Protein AF-A0A2G3AIP6-F1 (afdb_monomer_lite)

Radius of gyration: 29.2 Å; chains: 1; bounding box: 56×59×83 Å

Secondary structure (DSSP, 8-state):
---------HHHHHHTTTTEEEETTS--GGGGGGEEEEETTEEEE-HHHHHHHHHHHHHHHHHHHTTT---EEE--SHHHHHHHHHHHHHTT-EEE-S---TT-S----B-TTS----S--HHHHHHHHHHHTT-S-HHHHHHHHHHHHHHHHHHHHHHHHHHHHHHHHHHHHHHH-GGGHHHHHHHHHHHHHHHHHHHHHHHHHHHHHHHT-TT-

Sequence (216 aa):
MTRRYWNINLEEMMEAGVHFGHGTRKWNPKMAPYISAKRKGIHITNLTRTARFLSEACDLVFDAESRGKQFLIVGTKNKAADSVEWVAIRARCHYVNKKWLGGSATIAVRNPQTIPTGGQNFFEYVLEFIRDELIMNPLISAASVIAAGLAVGLASIGPGVRQGSSAGQAVEGIARQPEAEGKIRGTLLLSLAFMEALTIYGLVVALALLFANPFV

Structure (mmCIF, N/CA/C/O backbone):
data_AF-A0A2G3AIP6-F1
#
_entry.id   AF-A0A2G3AIP6-F1
#
loop_
_atom_site.group_PDB
_atom_site.id
_atom_site.type_symbol
_atom_site.label_atom_id
_atom_site.label_alt_id
_atom_site.label_comp_id
_atom_site.label_asym_id
_atom_site.label_entity_id
_atom_site.label_seq_id
_atom_site.pdbx_PDB_ins_code
_atom_site.Cartn_x
_atom_site.Cartn_y
_atom_site.Cartn_z
_atom_site.occupancy
_atom_site.B_iso_or_equiv
_atom_site.auth_seq_id
_atom_site.auth_comp_id
_atom_site.auth_asym_id
_atom_site.auth_atom_id
_atom_site.pdbx_PDB_model_num
ATOM 1 N N . MET A 1 1 ? 1.302 0.495 -33.674 1.00 51.44 1 MET A N 1
ATOM 2 C CA . MET A 1 1 ? 1.962 0.586 -32.354 1.00 51.44 1 MET A CA 1
ATOM 3 C C . MET A 1 1 ? 3.251 1.359 -32.529 1.00 51.44 1 MET A C 1
ATOM 5 O O . MET A 1 1 ? 4.135 0.895 -33.237 1.00 51.44 1 MET A O 1
ATOM 9 N N . THR A 1 2 ? 3.329 2.560 -31.971 1.00 60.38 2 THR A N 1
ATOM 10 C CA . THR A 1 2 ? 4.550 3.371 -31.968 1.00 60.38 2 THR A CA 1
ATOM 11 C C . THR A 1 2 ? 5.572 2.683 -31.064 1.00 60.38 2 THR A C 1
ATOM 13 O O . THR A 1 2 ? 5.251 2.375 -29.919 1.00 60.38 2 THR A O 1
ATOM 16 N N . ARG A 1 3 ? 6.776 2.389 -31.567 1.00 64.94 3 ARG A N 1
ATOM 17 C CA . ARG A 1 3 ? 7.834 1.769 -30.757 1.00 64.94 3 ARG A CA 1
ATOM 18 C C . ARG A 1 3 ? 8.351 2.813 -29.767 1.00 64.94 3 ARG A C 1
ATOM 20 O O . ARG A 1 3 ? 8.987 3.779 -30.181 1.00 64.94 3 ARG A O 1
ATOM 27 N N . ARG A 1 4 ? 8.022 2.647 -28.487 1.00 79.81 4 ARG A N 1
ATOM 28 C CA . ARG A 1 4 ? 8.505 3.504 -27.399 1.00 79.81 4 ARG A CA 1
ATOM 29 C C . ARG A 1 4 ? 9.822 2.943 -26.871 1.00 79.81 4 ARG A C 1
ATOM 31 O O . ARG A 1 4 ? 10.036 1.732 -26.893 1.00 79.81 4 ARG A O 1
ATOM 38 N N . TYR A 1 5 ? 10.711 3.832 -26.449 1.00 85.69 5 TYR A N 1
ATOM 39 C CA . TYR A 1 5 ? 12.005 3.468 -25.885 1.00 85.69 5 TYR A CA 1
ATOM 40 C C . TYR A 1 5 ? 12.061 3.933 -24.435 1.00 85.69 5 TYR A C 1
ATOM 42 O O . TYR A 1 5 ? 11.793 5.096 -24.141 1.00 85.69 5 TYR A O 1
ATOM 50 N N . TRP A 1 6 ? 12.415 3.009 -23.547 1.00 90.44 6 TRP A N 1
ATOM 51 C CA . TRP A 1 6 ? 12.599 3.254 -22.122 1.00 90.44 6 TRP A CA 1
ATOM 52 C C . TRP A 1 6 ? 14.089 3.209 -21.795 1.00 90.44 6 TRP A C 1
ATOM 54 O O . TRP A 1 6 ? 14.814 2.376 -22.342 1.00 90.44 6 TRP A O 1
ATOM 64 N N . ASN A 1 7 ? 14.551 4.091 -20.907 1.00 91.06 7 ASN A N 1
ATOM 65 C CA . ASN A 1 7 ? 15.944 4.094 -20.469 1.00 91.06 7 ASN A CA 1
ATOM 66 C C . ASN A 1 7 ? 16.188 2.936 -19.485 1.00 91.06 7 ASN A C 1
ATOM 68 O O . ASN A 1 7 ? 15.942 3.076 -18.289 1.00 91.06 7 ASN A O 1
ATOM 72 N N . ILE A 1 8 ? 16.589 1.774 -20.006 1.00 91.25 8 ILE A N 1
ATOM 73 C CA . ILE A 1 8 ? 16.880 0.562 -19.230 1.00 91.25 8 ILE A CA 1
ATOM 74 C C . ILE A 1 8 ? 18.235 0.021 -19.695 1.00 91.25 8 ILE A C 1
ATOM 76 O O . ILE A 1 8 ? 18.325 -0.593 -20.760 1.00 91.25 8 ILE A O 1
ATOM 80 N N . ASN A 1 9 ? 19.281 0.225 -18.893 1.00 93.88 9 ASN A N 1
ATOM 81 C CA . ASN A 1 9 ? 20.615 -0.315 -19.151 1.00 93.88 9 ASN A CA 1
ATOM 82 C C . ASN A 1 9 ? 20.908 -1.523 -18.241 1.00 93.88 9 ASN A C 1
ATOM 84 O O . ASN A 1 9 ? 20.648 -1.493 -17.038 1.00 93.88 9 ASN A O 1
ATOM 88 N N . LEU A 1 10 ? 21.472 -2.599 -18.802 1.00 92.62 10 LEU A N 1
ATOM 89 C CA . LEU A 1 10 ? 21.855 -3.786 -18.026 1.00 92.62 10 LEU A CA 1
ATOM 90 C C . LEU A 1 10 ? 22.972 -3.480 -17.021 1.00 92.62 10 LEU A C 1
ATOM 92 O O . LEU A 1 10 ? 22.995 -4.089 -15.952 1.00 92.62 10 LEU A O 1
ATOM 96 N N . GLU A 1 11 ? 23.872 -2.559 -17.361 1.00 93.69 11 GLU A N 1
ATOM 97 C CA . GLU A 1 11 ? 24.966 -2.127 -16.488 1.00 93.69 11 GLU A CA 1
ATOM 98 C C . GLU A 1 11 ? 24.422 -1.444 -15.229 1.00 93.69 11 GLU A C 1
ATOM 100 O O . GLU A 1 11 ? 24.690 -1.912 -14.125 1.00 93.69 11 GLU A O 1
ATOM 105 N N . GLU A 1 12 ? 23.523 -0.467 -15.384 1.00 94.50 12 GLU A N 1
ATOM 106 C CA . GLU A 1 12 ? 22.851 0.203 -14.261 1.00 94.50 12 GLU A CA 1
ATOM 107 C C . GLU A 1 12 ? 22.080 -0.791 -13.376 1.00 94.50 12 GLU A C 1
ATOM 109 O O . GLU A 1 12 ? 22.124 -0.717 -12.149 1.00 94.50 12 GLU A O 1
ATOM 114 N N . MET A 1 13 ? 21.395 -1.777 -13.970 1.00 94.44 13 MET A N 1
ATOM 115 C CA . MET A 1 13 ? 20.690 -2.817 -13.206 1.00 94.44 13 MET A CA 1
ATOM 116 C C . MET A 1 13 ? 21.648 -3.726 -12.423 1.00 94.44 13 MET A C 1
ATOM 118 O O . MET A 1 13 ? 21.295 -4.251 -11.358 1.00 94.44 13 MET A O 1
ATOM 122 N N . MET A 1 14 ? 22.845 -3.957 -12.962 1.00 93.56 14 MET A N 1
ATOM 123 C CA . MET A 1 14 ? 23.884 -4.735 -12.304 1.00 93.56 14 MET A CA 1
ATOM 124 C C . MET A 1 14 ? 24.486 -3.952 -11.134 1.00 93.56 14 MET A C 1
ATOM 126 O O . MET A 1 14 ? 24.562 -4.509 -10.037 1.00 93.56 14 MET A O 1
ATOM 130 N N . GLU A 1 15 ? 24.818 -2.676 -11.340 1.00 94.56 15 GLU A N 1
ATOM 131 C CA . GLU A 1 15 ? 25.328 -1.753 -10.316 1.00 94.56 15 GLU A CA 1
ATOM 132 C C . GLU A 1 15 ? 24.322 -1.529 -9.183 1.00 94.56 15 GLU A C 1
ATOM 134 O O . GLU A 1 15 ? 24.674 -1.616 -8.007 1.00 94.56 15 GLU A O 1
ATOM 139 N N . ALA A 1 16 ? 23.039 -1.357 -9.518 1.00 93.31 16 ALA A N 1
ATOM 140 C CA . ALA A 1 16 ? 21.948 -1.246 -8.550 1.00 93.31 16 ALA A CA 1
ATOM 141 C C . ALA A 1 16 ? 21.654 -2.564 -7.803 1.00 93.31 16 ALA A C 1
ATOM 143 O O . ALA A 1 16 ? 20.825 -2.595 -6.890 1.00 93.31 16 ALA A O 1
ATOM 144 N N . GLY A 1 17 ? 22.298 -3.676 -8.181 1.00 93.88 17 GLY A N 1
ATOM 145 C CA . GLY A 1 17 ? 22.171 -4.958 -7.489 1.00 93.88 17 GLY A CA 1
ATOM 146 C C . GLY A 1 17 ? 20.834 -5.675 -7.707 1.00 93.88 17 GLY A C 1
ATOM 147 O O . GLY A 1 17 ? 20.463 -6.533 -6.906 1.00 93.88 17 GLY A O 1
ATOM 148 N N . VAL A 1 18 ? 20.111 -5.387 -8.798 1.00 94.06 18 VAL A N 1
ATOM 149 C CA . VAL A 1 18 ? 18.779 -5.968 -9.097 1.00 94.06 18 VAL A CA 1
ATOM 150 C C . VAL A 1 18 ? 18.830 -7.495 -9.268 1.00 94.06 18 VAL A C 1
ATOM 152 O O . VAL A 1 18 ? 17.839 -8.201 -9.072 1.00 94.06 18 VAL A O 1
ATOM 155 N N . HIS A 1 19 ? 20.003 -8.021 -9.620 1.00 94.69 19 HIS A N 1
ATOM 156 C CA . HIS A 1 19 ? 20.230 -9.441 -9.867 1.00 94.69 19 HIS A CA 1
ATOM 157 C C . HIS A 1 19 ? 20.278 -10.298 -8.590 1.00 94.69 19 HIS A C 1
ATOM 159 O O . HIS A 1 19 ? 20.217 -11.528 -8.679 1.00 94.69 19 HIS A O 1
ATOM 165 N N . PHE A 1 20 ? 20.394 -9.690 -7.403 1.00 94.81 20 PHE A N 1
ATOM 166 C CA . PHE A 1 20 ? 20.466 -10.425 -6.142 1.00 94.81 20 PHE A CA 1
ATOM 167 C C . PHE A 1 20 ? 19.078 -10.872 -5.669 1.00 94.81 20 PHE A C 1
ATOM 169 O O . PHE A 1 20 ? 18.224 -10.071 -5.294 1.00 94.81 20 PHE A O 1
ATOM 176 N N . GLY A 1 21 ? 18.857 -12.187 -5.661 1.00 92.94 21 GLY A N 1
ATOM 177 C CA . GLY A 1 21 ? 17.653 -12.816 -5.132 1.00 92.94 21 GLY A CA 1
ATOM 178 C C . GLY A 1 21 ? 17.771 -13.224 -3.661 1.00 92.94 21 GLY A C 1
ATOM 179 O O . GLY A 1 21 ? 18.649 -12.797 -2.916 1.00 92.94 21 GLY A O 1
ATOM 180 N N . HIS A 1 22 ? 16.864 -14.101 -3.233 1.00 94.12 22 HIS A N 1
ATOM 181 C CA . HIS A 1 22 ? 16.874 -14.665 -1.883 1.00 94.12 22 HIS A CA 1
ATOM 182 C C . HIS A 1 22 ? 17.793 -15.894 -1.782 1.00 94.12 22 HIS A C 1
ATOM 184 O O . HIS A 1 22 ? 18.235 -16.465 -2.785 1.00 94.12 22 HIS A O 1
ATOM 190 N N . GLY A 1 23 ? 18.059 -16.327 -0.547 1.00 94.25 23 GLY A N 1
ATOM 191 C CA . GLY A 1 23 ? 18.776 -17.570 -0.280 1.00 94.25 23 GLY A CA 1
ATOM 192 C C . GLY A 1 23 ? 18.050 -18.796 -0.844 1.00 94.25 23 GLY A C 1
ATOM 193 O O . GLY A 1 23 ? 16.822 -18.862 -0.861 1.00 94.25 23 GLY A O 1
ATOM 194 N N . THR A 1 24 ? 18.818 -19.802 -1.252 1.00 91.50 24 THR A N 1
ATOM 195 C CA . THR A 1 24 ? 18.340 -21.036 -1.911 1.00 91.50 24 THR A CA 1
ATOM 196 C C . THR A 1 24 ? 17.331 -21.864 -1.117 1.00 91.50 24 THR A C 1
ATOM 198 O O . THR A 1 24 ? 16.615 -22.672 -1.697 1.00 91.50 24 THR A O 1
ATOM 201 N N . ARG A 1 25 ? 17.233 -21.654 0.200 1.00 92.75 25 ARG A N 1
ATOM 202 C CA . ARG A 1 25 ? 16.232 -22.302 1.063 1.00 92.75 25 ARG A CA 1
ATOM 203 C C . ARG A 1 25 ? 14.882 -21.575 1.085 1.00 92.75 25 ARG A C 1
ATOM 205 O O . ARG A 1 25 ? 13.878 -22.185 1.423 1.00 92.75 25 ARG A O 1
ATOM 212 N N . LYS A 1 26 ? 14.842 -20.284 0.732 1.00 92.12 26 LYS A N 1
ATOM 213 C CA . LYS A 1 26 ? 13.649 -19.422 0.785 1.00 92.12 26 LYS A CA 1
ATOM 214 C C . LYS A 1 26 ? 13.296 -18.937 -0.623 1.00 92.12 26 LYS A C 1
ATOM 216 O O . LYS A 1 26 ? 13.400 -17.750 -0.927 1.00 92.12 26 LYS A O 1
ATOM 221 N N . TRP A 1 27 ? 12.906 -19.872 -1.488 1.00 93.56 27 TRP A N 1
ATOM 222 C CA . TRP A 1 27 ? 12.527 -19.595 -2.875 1.00 93.56 27 TRP A CA 1
ATOM 223 C C . TRP A 1 27 ? 11.250 -20.343 -3.269 1.00 93.56 27 TRP A C 1
ATOM 225 O O . TRP A 1 27 ? 10.879 -21.335 -2.647 1.00 93.56 27 TRP A O 1
ATOM 235 N N . ASN A 1 28 ? 10.576 -19.856 -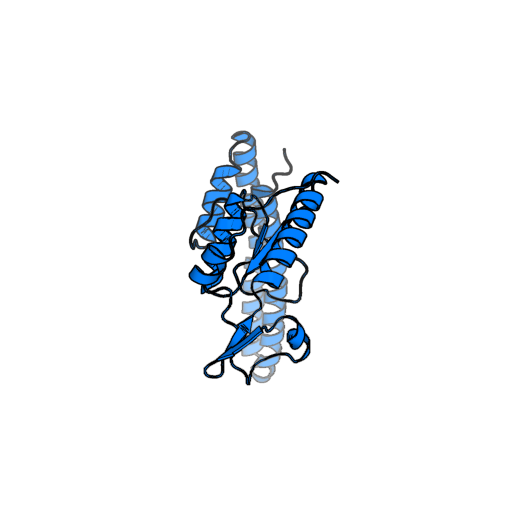4.310 1.00 93.88 28 ASN A N 1
ATOM 236 C CA . ASN A 1 28 ? 9.404 -20.503 -4.892 1.00 93.88 28 ASN A CA 1
ATOM 237 C C . ASN A 1 28 ? 9.818 -21.230 -6.188 1.00 93.88 28 ASN A C 1
ATOM 239 O O . ASN A 1 28 ? 10.306 -20.549 -7.095 1.00 93.88 28 ASN A O 1
ATOM 243 N N . PRO A 1 29 ? 9.586 -22.552 -6.329 1.00 94.12 29 PRO A N 1
ATOM 244 C CA . PRO A 1 29 ? 9.928 -23.314 -7.534 1.00 94.12 29 PRO A CA 1
ATOM 245 C C . PRO A 1 29 ? 9.380 -22.732 -8.842 1.00 94.12 29 PRO A C 1
ATOM 247 O O . PRO A 1 29 ? 10.037 -22.820 -9.877 1.00 94.12 29 PRO A O 1
ATOM 250 N N . LYS A 1 30 ? 8.223 -22.055 -8.801 1.00 95.69 30 LYS A N 1
ATOM 251 C CA . LYS A 1 30 ? 7.632 -21.384 -9.974 1.00 95.69 30 LYS A CA 1
ATOM 252 C C . LYS A 1 30 ? 8.506 -20.258 -10.537 1.00 95.69 30 LYS A C 1
ATOM 254 O O . LYS A 1 30 ? 8.332 -19.872 -11.687 1.00 95.69 30 LYS A O 1
ATOM 259 N N . MET A 1 31 ? 9.461 -19.747 -9.756 1.00 94.44 31 MET A N 1
ATOM 260 C CA . MET A 1 31 ? 10.402 -18.716 -10.197 1.00 94.44 31 MET A CA 1
ATOM 261 C C . MET A 1 31 ? 11.608 -19.272 -10.964 1.00 94.44 31 MET A C 1
ATOM 263 O O . MET A 1 31 ? 12.418 -18.484 -11.450 1.00 94.44 31 MET A O 1
ATOM 267 N N . ALA A 1 32 ? 11.737 -20.599 -11.108 1.00 92.62 32 ALA A N 1
ATOM 268 C CA . ALA A 1 32 ? 12.852 -21.235 -11.814 1.00 92.62 32 ALA A CA 1
ATOM 269 C C . ALA A 1 32 ? 13.140 -20.642 -13.211 1.00 92.62 32 ALA A C 1
ATOM 271 O O . ALA A 1 32 ? 14.310 -20.384 -13.484 1.00 92.62 32 ALA A O 1
ATOM 272 N N . PRO A 1 33 ? 12.139 -20.318 -14.062 1.00 93.75 33 PRO A N 1
ATOM 273 C CA . PRO A 1 33 ? 12.394 -19.741 -15.388 1.00 93.75 33 PRO A CA 1
ATOM 274 C C . PRO A 1 33 ? 13.026 -18.338 -15.375 1.00 93.75 33 PRO A C 1
ATOM 276 O O . PRO A 1 33 ? 13.502 -17.873 -16.409 1.00 93.75 33 PRO A O 1
ATOM 279 N N . TYR A 1 34 ? 13.002 -17.636 -14.238 1.00 94.31 34 TYR A N 1
ATOM 280 C CA . TYR A 1 34 ? 13.529 -16.273 -14.088 1.00 94.31 34 TYR A CA 1
ATOM 281 C C . TYR A 1 34 ? 14.882 -16.233 -13.361 1.00 94.31 34 TYR A C 1
ATOM 283 O O . TYR A 1 34 ? 15.477 -15.165 -13.217 1.00 94.31 34 TYR A O 1
ATOM 291 N N . ILE A 1 35 ? 15.377 -17.384 -12.900 1.00 94.44 35 ILE A N 1
ATOM 292 C CA . ILE A 1 35 ? 16.648 -17.523 -12.185 1.00 94.44 35 ILE A CA 1
ATOM 293 C C . ILE A 1 35 ? 17.720 -17.951 -13.190 1.00 94.44 35 ILE A C 1
ATOM 295 O O . ILE A 1 35 ? 17.555 -18.949 -13.884 1.00 94.44 35 ILE A O 1
ATOM 299 N N . SER A 1 36 ? 18.821 -17.204 -13.270 1.00 94.06 36 SER A N 1
ATOM 300 C CA . SER A 1 36 ? 19.941 -17.497 -14.173 1.00 94.06 36 SER A CA 1
ATOM 301 C C . SER A 1 36 ? 20.962 -18.442 -13.543 1.00 94.06 36 SER A C 1
ATOM 303 O O . SER A 1 36 ? 21.433 -19.371 -14.191 1.00 94.06 36 SER A O 1
ATOM 305 N N . ALA A 1 37 ? 21.310 -18.215 -12.277 1.00 93.81 37 ALA A N 1
ATOM 306 C CA . ALA A 1 37 ? 22.360 -18.958 -11.594 1.00 93.81 37 ALA A CA 1
ATOM 307 C C . ALA A 1 37 ? 22.132 -19.016 -10.079 1.00 93.81 37 ALA A C 1
ATOM 309 O O . ALA A 1 37 ? 21.266 -18.344 -9.517 1.00 93.81 37 ALA A O 1
ATOM 310 N N . LYS A 1 38 ? 22.945 -19.826 -9.400 1.00 93.81 38 LYS A N 1
ATOM 311 C CA . LYS A 1 38 ? 23.051 -19.860 -7.939 1.00 93.81 38 LYS A CA 1
ATOM 312 C C . LYS A 1 38 ? 24.520 -19.678 -7.578 1.00 93.81 38 LYS A C 1
ATOM 314 O O . LYS A 1 38 ? 25.359 -20.420 -8.080 1.00 93.81 38 LYS A O 1
ATOM 319 N N . ARG A 1 39 ? 24.848 -18.707 -6.725 1.00 93.00 39 ARG A N 1
ATOM 320 C CA . ARG A 1 39 ? 26.222 -18.481 -6.241 1.00 93.00 39 ARG A CA 1
ATOM 321 C C . ARG A 1 39 ? 26.203 -18.237 -4.741 1.00 93.00 39 ARG A C 1
ATOM 323 O O . ARG A 1 39 ? 25.361 -17.490 -4.256 1.00 93.00 39 ARG A O 1
ATOM 330 N N . LYS A 1 40 ? 27.114 -18.886 -4.006 1.00 92.31 40 LYS A N 1
ATOM 331 C CA . LYS A 1 40 ? 27.253 -18.749 -2.540 1.00 92.31 40 LYS A CA 1
ATOM 332 C C . LYS A 1 40 ? 25.917 -18.886 -1.780 1.00 92.31 40 LYS A C 1
ATOM 334 O O . LYS A 1 40 ? 25.645 -18.156 -0.837 1.00 92.31 40 LYS A O 1
ATOM 339 N N . GLY A 1 41 ? 25.051 -19.799 -2.228 1.00 92.44 41 GLY A N 1
ATOM 340 C CA . GLY A 1 41 ? 23.750 -20.046 -1.600 1.00 92.44 41 GLY A CA 1
ATOM 341 C C . GLY A 1 41 ? 22.655 -19.007 -1.888 1.00 92.44 41 GLY A C 1
ATOM 342 O O . GLY A 1 41 ? 21.572 -19.147 -1.319 1.00 92.44 41 GLY A O 1
ATOM 343 N N . ILE A 1 42 ? 22.883 -18.033 -2.778 1.00 94.81 42 ILE A N 1
ATOM 344 C CA . ILE A 1 42 ? 21.918 -17.006 -3.209 1.00 94.81 42 ILE A CA 1
ATOM 345 C C . ILE A 1 42 ? 21.510 -17.250 -4.670 1.00 94.81 42 ILE A C 1
ATOM 347 O O . ILE A 1 42 ? 22.340 -17.615 -5.508 1.00 94.81 42 ILE A O 1
ATOM 351 N N . HIS A 1 43 ? 20.226 -17.064 -4.980 1.00 95.38 43 HIS A N 1
ATOM 352 C CA . HIS A 1 43 ? 19.728 -17.088 -6.355 1.00 95.38 43 HIS A CA 1
ATOM 353 C C . HIS A 1 43 ? 20.049 -15.786 -7.090 1.00 95.38 43 HIS A C 1
ATOM 355 O O . HIS A 1 43 ? 19.819 -14.707 -6.555 1.00 95.38 43 HIS A O 1
ATOM 361 N N . ILE A 1 44 ? 20.517 -15.897 -8.331 1.00 95.75 44 ILE A N 1
ATOM 362 C CA . ILE A 1 44 ? 20.743 -14.766 -9.232 1.00 95.75 44 ILE A CA 1
ATOM 363 C C . ILE A 1 44 ? 19.596 -14.721 -10.241 1.00 95.75 44 ILE A C 1
ATOM 365 O O . ILE A 1 44 ? 19.300 -15.730 -10.887 1.00 95.75 44 ILE A O 1
ATOM 369 N N . THR A 1 45 ? 18.927 -13.577 -10.358 1.00 95.75 45 THR A N 1
ATOM 370 C CA . THR A 1 45 ? 17.843 -13.364 -11.327 1.00 95.75 45 THR A CA 1
ATOM 371 C C . THR A 1 45 ? 18.400 -13.006 -12.708 1.00 95.75 45 THR A C 1
ATOM 373 O O . THR A 1 45 ? 19.489 -12.449 -12.851 1.00 95.75 45 THR A O 1
ATOM 376 N N . ASN A 1 46 ? 17.673 -13.377 -13.762 1.00 95.44 46 ASN A N 1
ATOM 377 C CA . ASN A 1 46 ? 18.071 -13.099 -15.139 1.00 95.44 46 ASN A CA 1
ATOM 378 C C . ASN A 1 46 ? 17.749 -11.640 -15.513 1.00 95.44 46 ASN A C 1
ATOM 380 O O . ASN A 1 46 ? 16.596 -11.321 -15.801 1.00 95.44 46 ASN A O 1
ATOM 384 N N . LEU A 1 47 ? 18.772 -10.777 -15.548 1.00 94.69 47 LEU A N 1
ATOM 385 C CA . LEU A 1 47 ? 18.619 -9.351 -15.866 1.00 94.69 47 LEU A CA 1
ATOM 386 C C . LEU A 1 47 ? 18.067 -9.093 -17.271 1.00 94.69 47 LEU A C 1
ATOM 388 O O . LEU A 1 47 ? 17.250 -8.194 -17.430 1.00 94.69 47 LEU A O 1
ATOM 392 N N . THR A 1 48 ? 18.433 -9.895 -18.273 1.00 93.94 48 THR A N 1
ATOM 393 C CA . THR A 1 48 ? 17.905 -9.751 -19.639 1.00 93.94 48 THR A CA 1
ATOM 394 C C . THR A 1 48 ? 16.390 -9.950 -19.671 1.00 93.94 48 THR A C 1
ATOM 396 O O . THR A 1 48 ? 15.670 -9.182 -20.306 1.00 93.94 48 THR A O 1
ATOM 399 N N . ARG A 1 49 ? 15.883 -10.956 -18.942 1.00 94.12 49 ARG A N 1
ATOM 400 C CA . ARG A 1 49 ? 14.434 -11.158 -18.787 1.00 94.12 49 ARG A CA 1
ATOM 401 C C . ARG A 1 49 ? 13.796 -10.019 -17.998 1.00 94.12 49 ARG A C 1
ATOM 403 O O . ARG A 1 49 ? 12.748 -9.534 -18.411 1.00 94.12 49 ARG A O 1
ATOM 410 N N . THR A 1 50 ? 14.421 -9.574 -16.908 1.00 94.94 50 THR A N 1
ATOM 411 C CA . THR A 1 50 ? 13.921 -8.446 -16.108 1.00 94.94 50 THR A CA 1
ATOM 412 C C . THR A 1 50 ? 13.793 -7.174 -16.945 1.00 94.94 50 THR A C 1
ATOM 414 O O . THR A 1 50 ? 12.749 -6.537 -16.890 1.00 94.94 50 THR A O 1
ATOM 417 N N . ALA A 1 51 ? 14.798 -6.834 -17.757 1.00 94.00 51 ALA A N 1
ATOM 418 C CA . ALA A 1 51 ? 14.782 -5.652 -18.620 1.00 94.00 51 ALA A CA 1
ATOM 419 C C . ALA A 1 51 ? 13.633 -5.701 -19.639 1.00 94.00 51 ALA A C 1
ATOM 421 O O . ALA A 1 51 ? 12.919 -4.717 -19.822 1.00 94.00 51 ALA A O 1
ATOM 422 N N . ARG A 1 52 ? 13.396 -6.873 -20.247 1.00 93.12 52 ARG A N 1
ATOM 423 C CA . ARG A 1 52 ? 12.270 -7.072 -21.165 1.00 93.12 52 ARG A CA 1
ATOM 424 C C . ARG A 1 52 ? 10.920 -6.868 -20.470 1.00 93.12 52 ARG A C 1
ATOM 426 O O . ARG A 1 52 ? 10.103 -6.098 -20.961 1.00 93.12 52 ARG A O 1
ATOM 433 N N . PHE A 1 53 ? 10.691 -7.529 -19.333 1.00 94.94 53 PHE A N 1
ATOM 434 C CA . PHE A 1 53 ? 9.425 -7.391 -18.604 1.00 94.94 53 PHE A CA 1
ATOM 435 C C . PHE A 1 53 ? 9.217 -5.985 -18.049 1.00 94.94 53 PHE A C 1
ATOM 437 O O . PHE A 1 53 ? 8.086 -5.514 -18.004 1.00 94.94 53 PHE A O 1
ATOM 444 N N . LEU A 1 54 ? 10.294 -5.306 -17.652 1.00 94.56 54 LEU A N 1
ATOM 445 C CA . LEU A 1 54 ? 10.231 -3.918 -17.218 1.00 94.56 54 LEU A CA 1
ATOM 446 C C . LEU A 1 54 ? 9.779 -3.002 -18.365 1.00 94.56 54 LEU A C 1
ATOM 448 O O . LEU A 1 54 ? 8.881 -2.196 -18.159 1.00 94.56 54 LEU A O 1
ATOM 452 N N . SER A 1 55 ? 10.320 -3.180 -19.575 1.00 93.75 55 SER A N 1
ATOM 453 C CA . SER A 1 55 ? 9.873 -2.438 -20.764 1.00 93.75 55 SER A CA 1
ATOM 454 C C . SER A 1 55 ? 8.394 -2.689 -21.070 1.00 93.75 55 SER A C 1
ATOM 456 O O . SER A 1 55 ? 7.645 -1.738 -21.269 1.00 93.75 55 SER A O 1
ATOM 458 N N . GLU A 1 56 ? 7.959 -3.955 -21.063 1.00 93.19 56 GLU A N 1
ATOM 459 C CA . GLU A 1 56 ? 6.554 -4.314 -21.310 1.00 93.19 56 GLU A CA 1
ATOM 460 C C . GLU A 1 56 ? 5.627 -3.705 -20.237 1.00 93.19 56 GLU A C 1
ATOM 462 O O . GLU A 1 56 ? 4.547 -3.202 -20.546 1.00 93.19 56 GLU A O 1
ATOM 467 N N . ALA A 1 57 ? 6.059 -3.687 -18.972 1.00 94.31 57 ALA A N 1
ATOM 468 C CA . ALA A 1 57 ? 5.317 -3.053 -17.887 1.00 94.31 57 ALA A CA 1
ATOM 469 C C . ALA A 1 57 ? 5.224 -1.528 -18.057 1.00 94.31 57 ALA A C 1
ATOM 471 O O . ALA A 1 57 ? 4.151 -0.964 -17.845 1.00 94.31 57 ALA A O 1
ATOM 472 N N . CYS A 1 58 ? 6.308 -0.860 -18.467 1.00 93.44 58 CYS A N 1
ATOM 473 C CA . CYS A 1 58 ? 6.298 0.575 -18.751 1.00 93.44 58 CYS A CA 1
ATOM 474 C C . CYS A 1 58 ? 5.341 0.923 -19.900 1.00 93.44 58 CYS A C 1
ATOM 476 O O . CYS A 1 58 ? 4.591 1.893 -19.785 1.00 93.44 58 CYS A O 1
ATOM 478 N N . ASP A 1 59 ? 5.294 0.106 -20.956 1.00 93.38 59 ASP A N 1
ATOM 479 C CA . ASP A 1 59 ? 4.341 0.287 -22.057 1.00 93.38 59 ASP A CA 1
ATOM 480 C C . ASP A 1 59 ? 2.886 0.207 -21.573 1.00 93.38 59 ASP A C 1
ATOM 482 O O . ASP A 1 59 ? 2.074 1.071 -21.911 1.00 93.38 59 ASP A O 1
ATOM 486 N N . LEU A 1 60 ? 2.563 -0.778 -20.726 1.00 93.25 60 LEU A N 1
ATOM 487 C CA . LEU A 1 60 ? 1.224 -0.938 -20.151 1.00 93.25 60 LEU A CA 1
ATOM 488 C C . LEU A 1 60 ? 0.835 0.211 -19.217 1.00 93.25 60 LEU A C 1
ATOM 490 O O . LEU A 1 60 ? -0.309 0.666 -19.250 1.00 93.25 60 LEU A O 1
ATOM 494 N N . VAL A 1 61 ? 1.766 0.670 -18.378 1.00 92.69 61 VAL A N 1
ATOM 495 C CA . VAL A 1 61 ? 1.542 1.808 -17.474 1.00 92.69 61 VAL A CA 1
ATOM 496 C C . VAL A 1 61 ? 1.285 3.073 -18.283 1.00 92.69 61 VAL A C 1
ATOM 498 O O . VAL A 1 61 ? 0.317 3.775 -18.009 1.00 92.69 61 VAL A O 1
ATOM 501 N N . PHE A 1 62 ? 2.080 3.327 -19.322 1.00 91.44 62 PHE A N 1
ATOM 502 C CA . PHE A 1 62 ? 1.881 4.477 -20.197 1.00 91.44 62 PHE A CA 1
ATOM 503 C C . PHE A 1 62 ? 0.532 4.416 -20.926 1.00 91.44 62 PHE A C 1
ATOM 505 O O . PHE A 1 62 ? -0.207 5.397 -20.966 1.00 91.44 62 PHE A O 1
ATOM 512 N N . ASP A 1 63 ? 0.159 3.253 -21.464 1.00 92.06 63 ASP A N 1
ATOM 513 C CA . ASP A 1 63 ? -1.139 3.088 -22.123 1.00 92.06 63 ASP A CA 1
ATOM 514 C C . ASP A 1 63 ? -2.313 3.241 -21.144 1.00 92.06 63 ASP A C 1
ATOM 516 O O . ASP A 1 63 ? -3.363 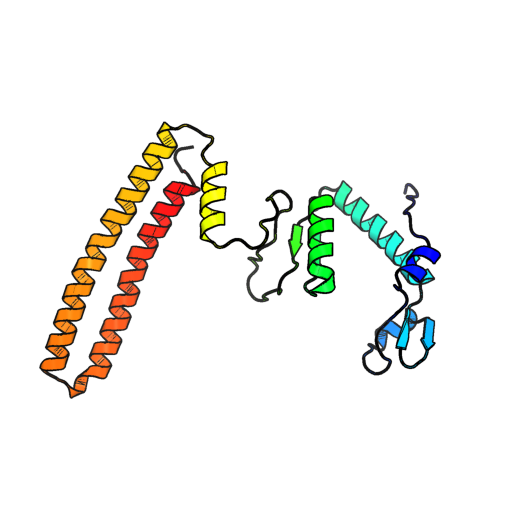3.764 -21.517 1.00 92.06 63 ASP A O 1
ATOM 520 N N . ALA A 1 64 ? -2.164 2.810 -19.891 1.00 91.00 64 ALA A N 1
ATOM 521 C CA . ALA A 1 64 ? -3.175 3.009 -18.858 1.00 91.00 64 ALA A CA 1
ATOM 522 C C . ALA A 1 64 ? -3.302 4.486 -18.444 1.00 91.00 64 ALA A C 1
ATOM 524 O O . ALA A 1 64 ? -4.425 4.970 -18.291 1.00 91.00 64 ALA A O 1
ATOM 525 N N . GLU A 1 65 ? -2.180 5.193 -18.318 1.00 89.88 65 GLU A N 1
ATOM 526 C CA . GLU A 1 65 ? -2.131 6.620 -17.987 1.00 89.88 65 GLU A CA 1
ATOM 527 C C . GLU A 1 65 ? -2.756 7.466 -19.099 1.00 89.88 65 GLU A C 1
ATOM 529 O O . GLU A 1 65 ? -3.650 8.258 -18.818 1.00 89.88 65 GLU A O 1
ATOM 534 N N . SER A 1 66 ? -2.439 7.176 -20.366 1.00 90.12 66 SER A N 1
ATOM 535 C CA . SER A 1 66 ? -3.031 7.869 -21.523 1.00 90.12 66 SER A CA 1
ATOM 536 C C . SER A 1 66 ? -4.560 7.741 -21.614 1.00 90.12 66 SER A C 1
ATOM 538 O O . SER A 1 66 ? -5.220 8.517 -22.302 1.00 90.12 66 SER A O 1
ATOM 540 N N . ARG A 1 67 ? -5.142 6.760 -20.909 1.00 90.88 67 ARG A N 1
ATOM 541 C CA . ARG A 1 67 ? -6.593 6.544 -20.779 1.00 90.88 67 ARG A CA 1
ATOM 542 C C . ARG A 1 67 ? -7.182 7.170 -19.506 1.00 90.88 67 ARG A C 1
ATOM 544 O O . ARG A 1 67 ? -8.330 6.882 -19.177 1.00 90.88 67 ARG A O 1
ATOM 551 N N . GLY A 1 68 ? -6.405 7.962 -18.770 1.00 86.12 68 GLY A N 1
ATOM 552 C CA . GLY A 1 68 ? -6.810 8.646 -17.540 1.00 86.12 68 GLY A CA 1
ATOM 553 C C . GLY A 1 68 ? -6.983 7.732 -16.323 1.00 86.12 68 GLY A C 1
ATOM 554 O O . GLY A 1 68 ? -7.702 8.087 -15.387 1.00 86.12 68 GLY A O 1
ATOM 555 N N . LYS A 1 69 ? -6.381 6.534 -16.318 1.00 87.31 69 LYS A N 1
ATOM 556 C CA . LYS A 1 69 ? -6.487 5.620 -15.170 1.00 87.31 69 LYS A CA 1
ATOM 557 C C . LYS A 1 69 ? -5.641 6.108 -13.993 1.00 87.31 69 LYS A C 1
ATOM 559 O O . LYS A 1 69 ? -4.566 6.667 -14.174 1.00 87.31 69 LYS A O 1
ATOM 564 N N . GLN A 1 70 ? -6.120 5.835 -12.783 1.00 84.31 70 GLN A N 1
ATOM 565 C CA . GLN A 1 70 ? -5.414 6.141 -11.539 1.00 84.31 70 GLN A CA 1
ATOM 566 C C . GLN A 1 70 ? -4.477 4.995 -11.136 1.00 84.31 70 GLN A C 1
ATOM 568 O O . GLN A 1 70 ? -4.789 3.822 -11.363 1.00 84.31 70 GLN A O 1
ATOM 573 N N . PHE A 1 71 ? -3.355 5.331 -10.495 1.00 88.75 71 PHE A N 1
ATOM 574 C CA . PHE A 1 71 ? -2.346 4.368 -10.045 1.00 88.75 71 PHE A CA 1
ATOM 575 C C . PHE A 1 71 ? -2.151 4.418 -8.533 1.00 88.75 71 PHE A C 1
ATOM 577 O O . PHE A 1 71 ? -2.186 5.486 -7.922 1.00 88.75 71 PHE A O 1
ATOM 584 N N . LEU A 1 72 ? -1.890 3.244 -7.954 1.00 88.31 72 LEU A N 1
ATOM 585 C CA . LEU A 1 72 ? -1.542 3.068 -6.549 1.00 88.31 72 LEU A CA 1
ATOM 586 C C . LEU A 1 72 ? -0.159 2.419 -6.434 1.00 88.31 72 LEU A C 1
ATOM 588 O O . LEU A 1 72 ? 0.043 1.300 -6.908 1.00 88.31 72 LEU A O 1
ATOM 592 N N . ILE A 1 73 ? 0.773 3.091 -5.761 1.00 90.38 73 ILE A N 1
ATOM 593 C CA . ILE A 1 73 ? 2.123 2.584 -5.497 1.00 90.38 73 ILE A CA 1
ATOM 594 C C . ILE A 1 73 ? 2.192 2.045 -4.067 1.00 90.38 73 ILE A C 1
ATOM 596 O O . ILE A 1 73 ? 1.899 2.749 -3.104 1.00 90.38 73 ILE A O 1
ATOM 600 N N . VAL A 1 74 ? 2.591 0.784 -3.904 1.00 90.06 74 VAL A N 1
ATOM 601 C CA . VAL A 1 74 ? 2.588 0.113 -2.596 1.00 90.06 74 VAL A CA 1
ATOM 602 C C . VAL A 1 74 ? 3.982 -0.385 -2.245 1.00 90.06 74 VAL A C 1
ATOM 604 O O . VAL A 1 74 ? 4.574 -1.173 -2.979 1.00 90.06 74 VAL A O 1
ATOM 607 N N . GLY A 1 75 ? 4.483 -0.002 -1.073 1.00 91.25 75 GLY A N 1
ATOM 608 C CA . GLY A 1 75 ? 5.689 -0.595 -0.508 1.00 91.25 75 GLY A CA 1
ATOM 609 C C . GLY A 1 75 ? 5.814 -0.326 0.982 1.00 91.25 75 GLY A C 1
ATOM 610 O O . GLY A 1 75 ? 6.167 0.759 1.417 1.00 91.25 75 GLY A O 1
ATOM 611 N N . THR A 1 76 ? 5.550 -1.364 1.771 1.00 87.56 76 THR A N 1
ATOM 612 C CA . THR A 1 76 ? 5.415 -1.281 3.233 1.00 87.56 76 THR A CA 1
ATOM 613 C C . THR A 1 76 ? 6.697 -1.617 3.996 1.00 87.56 76 THR A C 1
ATOM 615 O O . THR A 1 76 ? 6.726 -1.569 5.224 1.00 87.56 76 THR A O 1
ATOM 618 N N . LYS A 1 77 ? 7.770 -1.998 3.290 1.00 90.38 77 LYS A N 1
ATOM 619 C CA . LYS A 1 77 ? 9.076 -2.262 3.906 1.00 90.38 77 LYS A CA 1
ATOM 620 C C . LYS A 1 77 ? 9.721 -0.938 4.295 1.00 90.38 77 LYS A C 1
ATOM 622 O O . LYS A 1 77 ? 9.799 -0.054 3.453 1.00 90.38 77 LYS A O 1
ATOM 627 N N . ASN A 1 78 ? 10.312 -0.860 5.487 1.00 86.81 78 ASN A N 1
ATOM 628 C CA . ASN A 1 78 ? 10.984 0.356 5.970 1.00 86.81 78 ASN A CA 1
ATOM 629 C C . ASN A 1 78 ? 11.985 0.935 4.954 1.00 86.81 78 ASN A C 1
ATOM 631 O O . ASN A 1 78 ? 11.976 2.128 4.708 1.00 86.81 78 ASN A O 1
ATOM 635 N N . LYS A 1 79 ? 12.783 0.084 4.291 1.00 89.38 79 LYS A N 1
ATOM 636 C CA . LYS A 1 79 ? 13.757 0.517 3.268 1.00 89.38 79 LYS A CA 1
ATOM 637 C C . LYS A 1 79 ? 13.137 1.055 1.970 1.00 89.38 79 LYS A C 1
ATOM 639 O O . LYS A 1 79 ? 13.841 1.677 1.192 1.00 89.38 79 LYS A O 1
ATOM 644 N N . ALA A 1 80 ? 11.874 0.738 1.696 1.00 88.88 80 ALA A N 1
ATOM 645 C CA . ALA A 1 80 ? 11.173 1.128 0.473 1.00 88.88 80 ALA A CA 1
ATOM 646 C C . ALA A 1 80 ? 10.135 2.232 0.719 1.00 88.88 80 ALA A C 1
ATOM 648 O O . ALA A 1 80 ? 9.658 2.829 -0.240 1.00 88.88 80 ALA A O 1
ATOM 649 N N . ALA A 1 81 ? 9.772 2.482 1.979 1.00 88.25 81 ALA A N 1
ATOM 650 C CA . ALA A 1 81 ? 8.672 3.362 2.342 1.00 88.25 81 ALA A CA 1
ATOM 651 C C . ALA A 1 81 ? 8.896 4.806 1.872 1.00 88.25 81 ALA A C 1
ATOM 653 O O . ALA A 1 81 ? 7.995 5.393 1.271 1.00 88.25 81 ALA A O 1
ATOM 654 N N . ASP A 1 82 ? 10.102 5.332 2.093 1.00 88.75 82 ASP A N 1
ATOM 655 C CA . ASP A 1 82 ? 10.467 6.703 1.723 1.00 88.75 82 ASP A CA 1
ATOM 656 C C . ASP A 1 82 ? 10.595 6.847 0.199 1.00 88.75 82 ASP A C 1
ATOM 658 O O . ASP A 1 82 ? 10.127 7.819 -0.388 1.00 88.75 82 ASP A O 1
ATOM 662 N N . SER A 1 83 ? 11.158 5.837 -0.477 1.00 91.69 83 SER A N 1
ATOM 663 C CA . SER A 1 83 ? 11.265 5.828 -1.942 1.00 91.69 83 SER A CA 1
ATOM 664 C C . SER A 1 83 ? 9.895 5.775 -2.619 1.00 91.69 83 SER A C 1
ATOM 666 O O . SER A 1 83 ? 9.679 6.458 -3.615 1.00 91.69 83 SER A O 1
ATOM 668 N N . VAL A 1 84 ? 8.964 4.979 -2.085 1.00 90.75 84 VAL A N 1
ATOM 669 C CA . VAL A 1 84 ? 7.591 4.872 -2.602 1.00 90.75 84 VAL A CA 1
ATOM 670 C C . VAL A 1 84 ? 6.862 6.201 -2.488 1.00 90.75 84 VAL A C 1
ATOM 672 O O . VAL A 1 84 ? 6.238 6.631 -3.452 1.00 90.75 84 VAL A O 1
ATOM 675 N N . GLU A 1 85 ? 6.966 6.851 -1.333 1.00 87.88 85 GLU A N 1
ATOM 676 C CA . GLU A 1 85 ? 6.389 8.171 -1.090 1.00 87.88 85 GLU A CA 1
ATOM 677 C C . GLU A 1 85 ? 6.962 9.220 -2.045 1.00 87.88 85 GLU A C 1
ATOM 679 O O . GLU A 1 85 ? 6.212 9.895 -2.748 1.00 87.88 85 GLU A O 1
ATOM 684 N N . TRP A 1 86 ? 8.289 9.288 -2.155 1.00 87.69 86 TRP A N 1
ATOM 685 C CA . TRP A 1 86 ? 8.960 10.234 -3.042 1.00 87.69 86 TRP A CA 1
ATOM 686 C C . TRP A 1 86 ? 8.572 10.048 -4.519 1.00 87.69 86 TRP A C 1
ATOM 688 O O . TRP A 1 86 ? 8.242 11.022 -5.200 1.00 87.69 86 TRP A O 1
ATOM 698 N N . VAL A 1 87 ? 8.556 8.803 -5.020 1.00 90.19 87 VAL A N 1
ATOM 699 C CA . VAL A 1 87 ? 8.148 8.508 -6.406 1.00 90.19 87 VAL A CA 1
ATOM 700 C C . VAL A 1 87 ? 6.675 8.845 -6.626 1.00 90.19 87 VAL A C 1
ATOM 702 O O . VAL A 1 87 ? 6.336 9.419 -7.658 1.00 90.19 87 VAL A O 1
ATOM 705 N N . ALA A 1 88 ? 5.802 8.523 -5.673 1.00 89.88 88 ALA A N 1
ATOM 706 C CA . ALA A 1 88 ? 4.370 8.769 -5.790 1.00 89.88 88 ALA A CA 1
ATOM 707 C C . ALA A 1 88 ? 4.028 10.262 -5.827 1.00 89.88 88 ALA A C 1
ATOM 709 O O . ALA A 1 88 ? 3.236 10.680 -6.672 1.00 89.88 88 ALA A O 1
ATOM 710 N N . ILE A 1 89 ? 4.679 11.070 -4.983 1.00 85.94 89 ILE A N 1
ATOM 711 C CA . ILE A 1 89 ? 4.548 12.533 -4.991 1.00 85.94 89 ILE A CA 1
ATOM 712 C C . ILE A 1 89 ? 4.998 13.093 -6.341 1.00 85.94 89 ILE A C 1
ATOM 714 O O . ILE A 1 89 ? 4.263 13.841 -6.986 1.00 85.94 89 ILE A O 1
ATOM 718 N N . ARG A 1 90 ? 6.175 12.672 -6.823 1.00 86.81 90 ARG A N 1
ATOM 719 C CA . ARG A 1 90 ? 6.718 13.127 -8.110 1.00 86.81 90 ARG A CA 1
ATOM 720 C C . ARG A 1 90 ? 5.839 12.724 -9.296 1.00 86.81 90 ARG A C 1
ATOM 722 O O . ARG A 1 90 ? 5.687 13.503 -10.231 1.00 86.81 90 ARG A O 1
ATOM 729 N N . ALA A 1 91 ? 5.261 11.526 -9.248 1.00 85.56 91 ALA A N 1
ATOM 730 C CA . ALA A 1 91 ? 4.373 10.994 -10.278 1.00 85.56 91 ALA A CA 1
ATOM 731 C C . ALA A 1 91 ? 2.907 11.431 -10.114 1.00 85.56 91 ALA A C 1
ATOM 733 O O . ALA A 1 91 ? 2.074 11.039 -10.925 1.00 85.56 91 ALA A O 1
ATOM 734 N N . ARG A 1 92 ? 2.568 12.198 -9.065 1.00 84.38 92 ARG A N 1
ATOM 735 C CA . ARG A 1 92 ? 1.186 12.558 -8.705 1.00 84.38 92 ARG A CA 1
ATOM 736 C C . ARG A 1 92 ? 0.241 11.344 -8.662 1.00 84.38 92 ARG A C 1
ATOM 738 O O . ARG A 1 92 ? -0.927 11.448 -9.016 1.00 84.38 92 ARG A O 1
ATOM 745 N N . CYS A 1 93 ? 0.744 10.209 -8.173 1.00 84.00 93 CYS A N 1
ATOM 746 C CA . CYS A 1 93 ? -0.021 8.977 -7.967 1.00 84.00 93 CYS A CA 1
ATOM 747 C C . CYS A 1 93 ? -0.284 8.689 -6.480 1.00 84.00 93 CYS A C 1
ATOM 749 O O . CYS A 1 93 ? 0.474 9.096 -5.602 1.00 84.00 93 CYS A O 1
ATOM 751 N N . HIS A 1 94 ? -1.334 7.926 -6.189 1.00 84.19 94 HIS A N 1
ATOM 752 C CA . HIS A 1 94 ? -1.642 7.487 -4.831 1.00 84.19 94 HIS A CA 1
ATOM 753 C C . HIS A 1 94 ? -0.604 6.488 -4.295 1.00 84.19 94 HIS A C 1
ATOM 755 O O . HIS A 1 94 ? -0.042 5.709 -5.069 1.00 84.19 94 HIS A O 1
ATOM 761 N N . TYR A 1 95 ? -0.380 6.442 -2.973 1.00 87.44 95 TYR A N 1
ATOM 762 C CA . TYR A 1 95 ? 0.554 5.471 -2.382 1.00 87.44 95 TYR A CA 1
ATOM 763 C C . TYR A 1 95 ? 0.184 4.924 -1.001 1.00 87.44 95 TYR A C 1
ATOM 765 O O . TYR A 1 95 ? -0.575 5.524 -0.238 1.00 87.44 95 TYR A O 1
ATOM 773 N N . VAL A 1 96 ? 0.783 3.770 -0.675 1.00 87.50 96 VAL A N 1
ATOM 774 C CA . VAL A 1 96 ? 0.764 3.133 0.648 1.00 87.50 96 VAL A CA 1
ATOM 775 C C . VAL A 1 96 ? 2.177 2.696 1.031 1.00 87.50 96 VAL A C 1
ATOM 777 O O . VAL A 1 96 ? 2.736 1.765 0.449 1.00 87.50 96 VAL A O 1
ATOM 780 N N . ASN A 1 97 ? 2.736 3.332 2.060 1.00 87.00 97 ASN A N 1
ATOM 781 C CA . ASN A 1 97 ? 4.064 3.015 2.600 1.00 87.00 97 ASN A CA 1
ATOM 782 C C . ASN A 1 97 ? 4.065 2.546 4.071 1.00 87.00 97 ASN A C 1
ATOM 784 O O . ASN A 1 97 ? 5.115 2.254 4.641 1.00 87.00 97 ASN A O 1
ATOM 788 N N . LYS A 1 98 ? 2.886 2.438 4.694 1.00 84.44 98 LYS A N 1
ATOM 789 C CA . LYS A 1 98 ? 2.693 1.896 6.050 1.00 84.44 98 LYS A CA 1
ATOM 790 C C . LYS A 1 98 ? 1.998 0.535 5.998 1.00 84.44 98 LYS A C 1
ATOM 792 O O . LYS A 1 98 ? 1.639 0.052 4.927 1.00 84.44 98 LYS A O 1
ATOM 797 N N . LYS A 1 99 ? 1.845 -0.114 7.159 1.00 80.19 99 LYS A N 1
ATOM 798 C CA . LYS A 1 99 ? 1.211 -1.436 7.274 1.00 80.19 99 LYS A CA 1
ATOM 799 C C . LYS A 1 99 ? -0.156 -1.436 6.580 1.00 80.19 99 LYS A C 1
ATOM 801 O O . LYS A 1 99 ? -1.037 -0.667 6.947 1.00 80.19 99 LYS A O 1
ATOM 806 N N . TRP A 1 100 ? -0.322 -2.340 5.618 1.00 71.81 100 TRP A N 1
ATOM 807 C CA . TRP A 1 100 ? -1.601 -2.590 4.961 1.00 71.81 100 TRP A CA 1
ATOM 808 C C . TRP A 1 100 ? -2.504 -3.360 5.929 1.00 71.81 100 TRP A C 1
ATOM 810 O O . TRP A 1 100 ? -2.316 -4.558 6.147 1.00 71.81 100 TRP A O 1
ATOM 820 N N . LEU A 1 101 ? -3.435 -2.662 6.575 1.00 57.84 101 LEU A N 1
ATOM 821 C CA . LEU A 1 101 ? -4.434 -3.276 7.446 1.00 57.84 101 LEU A CA 1
ATOM 822 C C . LEU A 1 101 ? -5.537 -3.862 6.555 1.00 57.84 101 LEU A C 1
ATOM 824 O O . LEU A 1 101 ? -6.300 -3.129 5.937 1.00 57.84 101 LEU A O 1
ATOM 828 N N . GLY A 1 102 ? -5.571 -5.188 6.418 1.00 44.47 102 GLY A N 1
ATOM 829 C CA . GLY A 1 102 ? -6.620 -5.875 5.661 1.00 44.47 102 GLY A CA 1
ATOM 830 C C . GLY A 1 102 ? -7.934 -5.911 6.443 1.00 44.47 102 GLY A C 1
ATOM 831 O O . GLY A 1 102 ? -7.914 -6.242 7.625 1.00 44.47 102 GLY A O 1
ATOM 832 N N . GLY A 1 103 ? -9.060 -5.597 5.793 1.00 51.94 103 GLY A N 1
ATOM 833 C CA . GLY A 1 103 ? -10.400 -5.787 6.370 1.00 51.94 103 GLY A CA 1
ATOM 834 C C . GLY A 1 103 ? -11.456 -4.748 5.986 1.00 51.94 103 GLY A C 1
ATOM 835 O O . GLY A 1 103 ? -12.635 -5.075 5.994 1.00 51.94 103 GLY A O 1
ATOM 836 N N . SER A 1 104 ? -11.060 -3.545 5.569 1.00 37.28 104 SER A N 1
ATOM 837 C CA . SER A 1 104 ? -11.998 -2.487 5.170 1.00 37.28 104 SER A CA 1
ATOM 838 C C . SER A 1 104 ? -11.484 -1.798 3.909 1.00 37.28 104 SER A C 1
ATOM 840 O O . SER A 1 104 ? -10.306 -1.463 3.828 1.00 37.28 104 SER A O 1
ATOM 842 N N . ALA A 1 105 ? -12.360 -1.568 2.928 1.00 39.97 105 ALA A N 1
ATOM 843 C CA . ALA A 1 105 ? -12.054 -0.856 1.679 1.00 39.97 105 ALA A CA 1
ATOM 844 C C . ALA A 1 105 ? -11.629 0.619 1.883 1.00 39.97 105 ALA A C 1
ATOM 846 O O . ALA A 1 105 ? -11.294 1.310 0.926 1.00 39.97 105 ALA A O 1
ATOM 847 N N . THR A 1 106 ? -11.603 1.095 3.127 1.00 40.16 106 THR A N 1
ATOM 848 C CA . THR A 1 106 ? -11.203 2.445 3.526 1.00 40.16 106 THR A CA 1
ATOM 849 C C . THR A 1 106 ? -9.727 2.453 3.925 1.00 40.16 106 THR A C 1
ATOM 851 O O . THR A 1 106 ? -9.366 2.473 5.100 1.00 40.16 106 THR A O 1
ATOM 854 N N . ILE A 1 107 ? -8.845 2.366 2.933 1.00 48.97 107 ILE A N 1
ATOM 855 C CA . ILE A 1 107 ? -7.408 2.582 3.136 1.00 48.97 107 ILE A CA 1
ATOM 856 C C . ILE A 1 107 ? -7.174 4.089 3.307 1.00 48.97 107 ILE A C 1
ATOM 858 O O . ILE A 1 107 ? -7.760 4.885 2.576 1.00 48.97 107 ILE A O 1
ATOM 862 N N . ALA A 1 108 ? -6.271 4.487 4.210 1.00 52.34 108 ALA A N 1
ATOM 863 C CA . ALA A 1 108 ? -5.657 5.817 4.184 1.00 52.34 108 ALA A CA 1
ATOM 864 C C . ALA A 1 108 ? -4.718 5.900 2.967 1.00 52.34 108 ALA A C 1
ATOM 866 O O . ALA A 1 108 ? -3.497 5.776 3.075 1.00 52.34 108 ALA A O 1
ATOM 867 N N . VAL A 1 109 ? -5.317 5.974 1.779 1.00 58.03 109 VAL A N 1
ATOM 868 C CA . VAL A 1 109 ? -4.611 6.157 0.519 1.00 58.03 109 VAL A CA 1
ATOM 869 C C . VAL A 1 109 ? -4.146 7.597 0.520 1.00 58.03 109 VAL A C 1
ATOM 871 O O . VAL A 1 109 ? -4.967 8.513 0.505 1.00 58.03 109 VAL A O 1
ATOM 874 N N . ARG A 1 110 ? -2.833 7.815 0.580 1.00 55.66 110 ARG A N 1
ATOM 875 C CA . ARG A 1 110 ? -2.322 9.182 0.594 1.00 55.66 110 ARG A CA 1
ATOM 876 C C . ARG A 1 110 ? -2.443 9.791 -0.794 1.00 55.66 110 ARG A C 1
ATOM 878 O O . ARG A 1 110 ? -2.097 9.155 -1.795 1.00 55.66 110 ARG A O 1
ATOM 885 N N . ASN A 1 111 ? -2.994 11.001 -0.844 1.00 59.50 111 ASN A N 1
ATOM 886 C CA . ASN A 1 111 ? -3.080 11.789 -2.061 1.00 59.50 111 ASN A CA 1
ATOM 887 C C . ASN A 1 111 ? -1.780 12.602 -2.197 1.00 59.50 111 ASN A C 1
ATOM 889 O O . ASN A 1 111 ? -1.448 13.370 -1.306 1.00 59.50 111 ASN A O 1
ATOM 893 N N . PRO A 1 112 ? -1.023 12.471 -3.286 1.00 53.78 112 PRO A N 1
ATOM 894 C CA . PRO A 1 112 ? 0.201 13.247 -3.501 1.00 53.78 112 PRO A CA 1
ATOM 895 C C . PRO A 1 112 ? -0.029 14.765 -3.626 1.00 53.78 112 PRO A C 1
ATOM 897 O O . PRO A 1 112 ? 0.940 15.514 -3.579 1.00 53.78 112 PRO A O 1
ATOM 900 N N . GLN A 1 113 ? -1.277 15.227 -3.800 1.00 50.78 113 GLN A N 1
ATOM 901 C CA . GLN A 1 113 ? -1.636 16.654 -3.739 1.00 50.78 113 GLN A CA 1
ATOM 902 C C . GLN A 1 113 ? -1.724 17.191 -2.300 1.00 50.78 113 GLN A C 1
ATOM 904 O O . GLN A 1 113 ? -1.727 18.401 -2.108 1.00 50.78 113 GLN A O 1
ATOM 909 N N . THR A 1 114 ? -1.780 16.315 -1.290 1.00 49.88 114 THR A N 1
ATOM 910 C CA . THR A 1 114 ? -1.661 16.719 0.117 1.00 49.88 114 THR A CA 1
ATOM 911 C C . THR A 1 114 ? -0.181 16.739 0.499 1.00 49.88 114 THR A C 1
ATOM 913 O O . THR A 1 114 ? 0.516 15.741 0.311 1.00 49.88 114 THR A O 1
ATOM 916 N N . ILE A 1 115 ? 0.303 17.891 0.973 1.00 39.66 115 ILE A N 1
ATOM 917 C CA . ILE A 1 115 ? 1.695 18.153 1.379 1.00 39.66 115 ILE A CA 1
ATOM 918 C C . ILE A 1 115 ? 2.171 17.042 2.341 1.00 39.66 115 ILE A C 1
ATOM 920 O O . ILE A 1 115 ? 1.396 16.628 3.209 1.00 39.66 115 ILE A O 1
ATOM 924 N N . PRO A 1 116 ? 3.409 16.515 2.205 1.00 42.50 116 PRO A N 1
ATOM 925 C CA . PRO A 1 116 ? 3.880 15.429 3.055 1.00 42.50 116 PRO A CA 1
ATOM 926 C C . PRO A 1 116 ? 4.035 15.930 4.493 1.00 42.50 116 PRO A C 1
ATOM 928 O O . PRO A 1 116 ? 5.021 16.577 4.840 1.00 42.50 116 PRO A O 1
ATOM 931 N N . THR A 1 117 ? 3.058 15.611 5.340 1.00 43.97 117 THR A N 1
ATOM 932 C CA . THR A 1 117 ? 3.131 15.835 6.784 1.00 43.97 117 THR A CA 1
ATOM 933 C C . THR A 1 117 ? 4.121 14.838 7.374 1.00 43.97 117 THR A C 1
ATOM 935 O O . THR A 1 117 ? 3.826 13.670 7.655 1.00 43.97 117 THR A O 1
ATOM 938 N N . GLY A 1 118 ? 5.363 15.302 7.502 1.00 38.12 118 GLY A N 1
ATOM 939 C CA . GLY A 1 118 ? 6.390 14.647 8.288 1.00 38.12 118 GLY A CA 1
ATOM 940 C C . GLY A 1 118 ? 5.912 14.540 9.728 1.00 38.12 118 GLY A C 1
ATOM 941 O O . GLY A 1 118 ? 5.953 15.513 10.460 1.00 38.12 118 GLY A O 1
ATOM 942 N N . GLY A 1 119 ? 5.437 13.351 10.106 1.00 53.66 119 GLY A N 1
ATOM 943 C CA . GLY A 1 119 ? 5.159 12.951 11.486 1.00 53.66 119 GLY A CA 1
ATOM 944 C C . GLY A 1 119 ? 4.480 14.021 12.339 1.00 53.66 119 GLY A C 1
ATOM 945 O O . GLY A 1 119 ? 5.115 14.551 13.241 1.00 53.66 119 GLY A O 1
ATOM 946 N N . GLN A 1 120 ? 3.204 14.312 12.096 1.00 42.19 120 GLN A N 1
ATOM 947 C CA . GLN A 1 120 ? 2.492 15.324 12.872 1.00 42.19 120 GLN A CA 1
ATOM 948 C C . GLN A 1 120 ? 1.211 14.778 13.493 1.00 42.19 120 GLN A C 1
ATOM 950 O O . GLN A 1 120 ? 0.430 14.042 12.888 1.00 42.19 120 GLN A O 1
ATOM 955 N N . ASN A 1 121 ? 1.065 15.108 14.771 1.00 41.22 121 ASN A N 1
ATOM 956 C CA . ASN A 1 121 ? -0.004 14.675 15.651 1.00 41.22 121 ASN A CA 1
ATOM 957 C C . ASN A 1 121 ? -1.348 15.195 15.120 1.00 41.22 121 ASN A C 1
ATOM 959 O O . ASN A 1 121 ? -1.399 16.259 14.511 1.00 41.22 121 ASN A O 1
ATOM 963 N N . PHE A 1 122 ? -2.439 14.479 15.407 1.00 46.91 122 PHE A N 1
ATOM 964 C CA . PHE A 1 122 ? -3.819 14.818 15.014 1.00 46.91 122 PHE A CA 1
ATOM 965 C C . PHE A 1 122 ? -4.171 16.313 15.172 1.00 46.91 122 PHE A C 1
ATOM 967 O O . PHE A 1 122 ? -4.871 16.874 14.338 1.00 46.91 122 PHE A O 1
ATOM 974 N N . PHE A 1 123 ? -3.626 16.970 16.198 1.00 42.56 123 PHE A N 1
ATOM 975 C CA . PHE A 1 123 ? -3.796 18.403 16.443 1.00 42.56 123 PHE A CA 1
ATOM 976 C C . PHE A 1 123 ? -3.234 19.318 15.345 1.00 42.56 123 PHE A C 1
ATOM 978 O O . PHE A 1 123 ? -3.873 20.313 15.020 1.00 42.56 123 PHE A O 1
ATOM 985 N N . GLU A 1 124 ? -2.081 19.003 14.751 1.00 46.34 124 GLU A N 1
ATOM 986 C CA . GLU A 1 124 ? -1.523 19.829 13.672 1.00 46.34 124 GLU A CA 1
ATOM 987 C C . GLU A 1 124 ? -2.251 19.599 12.349 1.00 46.34 124 GLU A C 1
ATOM 989 O O . GLU A 1 124 ? -2.492 20.559 11.628 1.00 46.34 124 GLU A O 1
ATOM 994 N N . TYR A 1 125 ? -2.728 18.375 12.094 1.00 49.81 125 TYR A N 1
ATOM 995 C CA . TYR A 1 125 ? -3.596 18.088 10.946 1.00 49.81 125 TYR A CA 1
ATOM 996 C C . TYR A 1 125 ? -4.888 18.915 11.000 1.00 49.81 125 TYR A C 1
ATOM 998 O O . TYR A 1 125 ? -5.325 19.467 9.996 1.00 49.81 125 TYR A O 1
ATOM 1006 N N . VAL A 1 126 ? -5.480 19.040 12.192 1.00 50.47 126 VAL A N 1
ATOM 1007 C CA . VAL A 1 126 ? -6.661 19.883 12.414 1.00 50.47 126 VAL A CA 1
ATOM 1008 C C . VAL A 1 126 ? -6.322 21.366 12.223 1.00 50.47 126 VAL A C 1
ATOM 1010 O O . VAL A 1 126 ? -7.087 22.071 11.577 1.00 50.47 126 VAL A O 1
ATOM 1013 N N . LEU A 1 127 ? -5.179 21.849 12.720 1.00 48.03 127 LEU A N 1
ATOM 1014 C CA . LEU A 1 127 ? -4.779 23.258 12.581 1.00 48.03 127 LEU A CA 1
ATOM 1015 C C . LEU A 1 127 ? -4.404 23.662 11.147 1.00 48.03 127 LEU A C 1
ATOM 1017 O O . LEU A 1 127 ? -4.648 24.803 10.757 1.00 48.03 127 LEU A O 1
ATOM 1021 N N . GLU A 1 128 ? -3.817 22.759 10.365 1.00 48.22 128 GLU A N 1
ATOM 1022 C CA . GLU A 1 128 ? -3.441 23.011 8.970 1.00 48.22 128 GLU A CA 1
ATOM 1023 C C . GLU A 1 128 ? -4.653 22.878 8.031 1.00 48.22 128 GLU A C 1
ATOM 1025 O O . GLU A 1 128 ? -4.835 23.710 7.149 1.00 48.22 128 GLU A O 1
ATOM 1030 N N . PHE A 1 129 ? -5.574 21.945 8.306 1.00 46.28 129 PHE A N 1
ATOM 1031 C CA . PHE A 1 129 ? -6.862 21.846 7.606 1.00 46.28 129 PHE A CA 1
ATOM 1032 C C . PHE A 1 129 ? -7.774 23.058 7.879 1.00 46.28 129 PHE A C 1
ATOM 1034 O O . PHE A 1 129 ? -8.406 23.582 6.966 1.00 46.28 129 PHE A O 1
ATOM 1041 N N . ILE A 1 130 ? -7.770 23.584 9.114 1.00 47.12 130 ILE A N 1
ATOM 1042 C CA . ILE A 1 130 ? -8.425 24.863 9.447 1.00 47.12 130 ILE A CA 1
ATOM 1043 C C . ILE A 1 130 ? -7.813 26.028 8.653 1.00 47.12 130 ILE A C 1
ATOM 1045 O O . ILE A 1 130 ? -8.510 27.002 8.395 1.00 47.12 130 ILE A O 1
ATOM 1049 N N . ARG A 1 131 ? -6.533 25.960 8.260 1.00 48.38 131 ARG A N 1
ATOM 1050 C CA . ARG A 1 131 ? -5.855 27.029 7.511 1.00 48.38 131 ARG A CA 1
ATOM 1051 C C . ARG A 1 131 ? -6.252 27.053 6.029 1.00 48.38 131 ARG A C 1
ATOM 1053 O O . ARG A 1 131 ? -6.372 28.146 5.481 1.00 48.38 131 ARG A O 1
ATOM 1060 N N . ASP A 1 132 ? -6.484 25.892 5.416 1.00 46.09 132 ASP A N 1
ATOM 1061 C CA . ASP A 1 132 ? -6.770 25.781 3.977 1.00 46.09 132 ASP A CA 1
ATOM 1062 C C . ASP A 1 132 ? -8.260 25.977 3.624 1.00 46.09 132 ASP A C 1
ATOM 1064 O O . ASP A 1 132 ? -8.563 26.560 2.583 1.00 46.09 132 ASP A O 1
ATOM 1068 N N . GLU A 1 133 ? -9.202 25.602 4.501 1.00 47.19 133 GLU A N 1
ATOM 1069 C CA . GLU A 1 133 ? -10.650 25.776 4.255 1.00 47.19 133 GLU A CA 1
ATOM 1070 C C . GLU A 1 133 ? -11.186 27.161 4.703 1.00 47.19 133 GLU A C 1
ATOM 1072 O O . GLU A 1 133 ? -12.326 27.524 4.411 1.00 47.19 133 GLU A O 1
ATOM 1077 N N . LEU A 1 134 ? -10.367 27.983 5.384 1.00 46.59 134 LEU A N 1
ATOM 1078 C CA . LEU A 1 134 ? -10.741 29.339 5.838 1.00 46.59 134 LEU A CA 1
ATOM 1079 C C . LEU A 1 134 ? -10.765 30.392 4.714 1.00 46.59 134 LEU A C 1
ATOM 1081 O O . LEU A 1 134 ? -10.891 31.590 4.982 1.00 46.59 134 LEU A O 1
ATOM 1085 N N . ILE A 1 135 ? -10.629 29.971 3.457 1.00 49.91 135 ILE A N 1
ATOM 1086 C CA . ILE A 1 135 ? -10.676 30.842 2.283 1.00 49.91 135 ILE A CA 1
ATOM 1087 C C . ILE A 1 135 ? -12.023 30.663 1.584 1.00 49.91 135 ILE A C 1
ATOM 1089 O O . ILE A 1 135 ? -12.050 30.266 0.435 1.00 49.91 135 ILE A O 1
ATOM 1093 N N . MET A 1 136 ? -13.143 30.951 2.254 1.00 53.34 136 MET A N 1
ATOM 1094 C CA . MET A 1 136 ? -14.374 31.429 1.602 1.00 53.34 136 MET A CA 1
ATOM 1095 C C . MET A 1 136 ? -15.303 32.089 2.638 1.00 53.34 136 MET A C 1
ATOM 1097 O O . MET A 1 136 ? -15.986 31.427 3.409 1.00 53.34 136 MET A O 1
ATOM 1101 N N . ASN A 1 137 ? -15.351 33.426 2.608 1.00 63.31 137 ASN A N 1
ATOM 1102 C CA . ASN A 1 137 ? -16.237 34.323 3.367 1.00 63.31 137 ASN A CA 1
ATOM 1103 C C . ASN A 1 137 ? -16.124 34.302 4.916 1.00 63.31 137 ASN A C 1
ATOM 1105 O O . ASN A 1 137 ? -16.678 33.421 5.578 1.00 63.31 137 ASN A O 1
ATOM 1109 N N . PRO A 1 138 ? -15.559 35.367 5.533 1.00 67.69 138 PRO A N 1
ATOM 1110 C CA . PRO 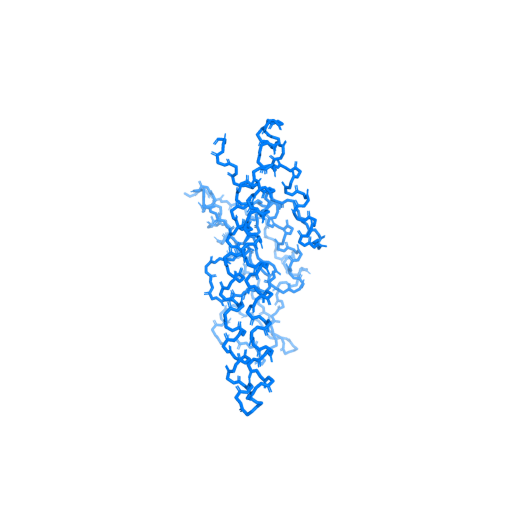A 1 138 ? -15.451 35.517 6.993 1.00 67.69 138 PRO A CA 1
ATOM 1111 C C . PRO A 1 138 ? -16.778 35.362 7.751 1.00 67.69 138 PRO A C 1
ATOM 1113 O O . PRO A 1 138 ? -16.799 34.896 8.888 1.00 67.69 138 PRO A O 1
ATOM 1116 N N . LEU A 1 139 ? -17.896 35.728 7.116 1.00 70.81 139 LEU A N 1
ATOM 1117 C CA . LEU A 1 139 ? -19.231 35.643 7.705 1.00 70.81 139 LEU A CA 1
ATOM 1118 C C . LEU A 1 139 ? -19.708 34.191 7.882 1.00 70.81 139 LEU A C 1
ATOM 1120 O O . LEU A 1 139 ? -20.286 33.860 8.914 1.00 70.81 139 LEU A O 1
ATOM 1124 N N . ILE A 1 140 ? -19.437 33.321 6.903 1.00 68.75 140 ILE A N 1
ATOM 1125 C CA . ILE A 1 140 ? -19.857 31.911 6.928 1.00 68.75 140 ILE A CA 1
ATOM 1126 C C . ILE A 1 140 ? -19.003 31.133 7.933 1.00 68.75 140 ILE A C 1
ATOM 1128 O O . ILE A 1 140 ? -19.529 30.339 8.715 1.00 68.75 140 ILE A O 1
ATOM 1132 N N . SER A 1 141 ? -17.700 31.428 7.988 1.00 67.31 141 SER A N 1
ATOM 1133 C CA . SER A 1 141 ? -16.803 30.871 9.005 1.00 67.31 141 SER A CA 1
ATOM 1134 C C . SER A 1 141 ? -17.232 31.276 10.418 1.00 67.31 141 SER A C 1
ATOM 1136 O O . SER A 1 141 ? -17.291 30.424 11.303 1.00 67.31 141 SER A O 1
ATOM 1138 N N . ALA A 1 142 ? -17.572 32.550 10.639 1.00 77.44 142 ALA A N 1
ATOM 1139 C CA . ALA A 1 142 ? -18.037 33.020 11.942 1.00 77.44 142 ALA A CA 1
ATOM 1140 C C . ALA A 1 142 ? -19.361 32.351 12.352 1.00 77.44 142 ALA A C 1
ATOM 1142 O O . ALA A 1 142 ? -19.489 31.877 13.481 1.00 77.44 142 ALA A O 1
ATOM 1143 N N . ALA A 1 143 ? -20.323 32.251 11.428 1.00 78.94 143 ALA A N 1
ATOM 1144 C CA . ALA A 1 143 ? -21.602 31.588 11.676 1.00 78.94 143 ALA A CA 1
ATOM 1145 C C . ALA A 1 143 ? -21.432 30.094 12.002 1.00 78.94 143 ALA A C 1
ATOM 1147 O O . ALA A 1 143 ? -22.055 29.596 12.940 1.00 78.94 143 ALA A O 1
ATOM 1148 N N . SER A 1 144 ? -20.547 29.395 11.286 1.00 76.12 144 SER A N 1
ATOM 1149 C CA . SER A 1 144 ? -20.290 27.962 11.483 1.00 76.12 144 SER A CA 1
ATOM 1150 C C . SER A 1 144 ? -19.624 27.668 12.828 1.00 76.12 144 SER A C 1
ATOM 1152 O O . SER A 1 144 ? -20.022 26.729 13.513 1.00 76.12 144 SER A O 1
ATOM 1154 N N . VAL A 1 145 ? -18.675 28.506 13.265 1.00 82.75 145 VAL A N 1
ATOM 1155 C CA . VAL A 1 145 ? -18.041 28.387 14.592 1.00 82.75 145 VAL A CA 1
ATOM 1156 C C . VAL A 1 145 ? -19.061 28.601 15.714 1.00 82.75 145 VAL A C 1
ATOM 1158 O O . VAL A 1 145 ? -19.089 27.835 16.678 1.00 82.75 145 VAL A O 1
ATOM 1161 N N . ILE A 1 146 ? -19.936 29.603 15.582 1.00 84.31 146 ILE A N 1
ATOM 1162 C CA . ILE A 1 146 ? -20.995 29.870 16.566 1.00 84.31 146 ILE A CA 1
ATOM 1163 C C . ILE A 1 146 ? -21.993 28.704 16.611 1.00 84.31 146 ILE A C 1
ATOM 1165 O O . ILE A 1 146 ? -22.331 28.223 17.694 1.00 84.31 146 ILE A O 1
ATOM 1169 N N . ALA A 1 147 ? -22.430 28.209 15.450 1.00 83.19 147 ALA A N 1
ATOM 1170 C CA . ALA A 1 147 ? -23.354 27.083 15.353 1.00 83.19 147 ALA A CA 1
ATOM 1171 C C . ALA A 1 147 ? -22.754 25.791 15.933 1.00 83.19 147 ALA A C 1
ATOM 1173 O O . ALA A 1 147 ? -23.427 25.088 16.686 1.00 83.19 147 ALA A O 1
ATOM 1174 N N . ALA A 1 148 ? -21.477 25.508 15.653 1.00 83.62 148 ALA A N 1
ATOM 1175 C CA . ALA A 1 148 ? -20.754 24.375 16.222 1.00 83.62 148 ALA A CA 1
ATOM 1176 C C . ALA A 1 148 ? -20.636 24.486 17.752 1.00 83.62 148 ALA A C 1
ATOM 1178 O O . ALA A 1 148 ? -20.916 23.520 18.463 1.00 83.62 148 ALA A O 1
ATOM 1179 N N . GLY A 1 149 ? -20.299 25.672 18.272 1.00 86.25 149 GLY A N 1
ATOM 1180 C CA . GLY A 1 149 ? -20.236 25.928 19.713 1.00 86.25 149 GLY A CA 1
ATOM 1181 C C . GLY A 1 149 ? -21.579 25.701 20.415 1.00 86.25 149 GLY A C 1
ATOM 1182 O O . GLY A 1 149 ? -21.633 25.039 21.452 1.00 86.25 149 GLY A O 1
ATOM 1183 N N . LEU A 1 150 ? -22.677 26.179 19.820 1.00 87.25 150 LEU A N 1
ATOM 1184 C CA . LEU A 1 150 ? -24.031 25.958 20.339 1.00 87.25 150 LEU A CA 1
ATOM 1185 C C . LEU A 1 150 ? -24.450 24.485 20.267 1.00 87.25 150 LEU A C 1
ATOM 1187 O O . LEU A 1 150 ? -25.043 23.978 21.219 1.00 87.25 150 LEU A O 1
ATOM 1191 N N . ALA A 1 151 ? -24.115 23.783 19.182 1.00 85.62 151 ALA A N 1
ATOM 1192 C CA . ALA A 1 151 ? -24.429 22.366 19.018 1.00 85.62 151 ALA A CA 1
ATOM 1193 C C . ALA A 1 151 ? -23.745 21.503 20.091 1.00 85.62 151 ALA A C 1
ATOM 1195 O O . ALA A 1 151 ? -24.415 20.704 20.746 1.00 85.62 151 ALA A O 1
ATOM 1196 N N . VAL A 1 152 ? -22.442 21.701 20.334 1.00 87.94 152 VAL A N 1
ATOM 1197 C CA . VAL A 1 152 ? -21.709 20.977 21.392 1.00 87.94 152 VAL A CA 1
ATOM 1198 C C . VAL A 1 152 ? -22.209 21.377 22.782 1.00 87.94 152 VAL A C 1
ATOM 1200 O O . VAL A 1 152 ? -22.423 20.517 23.642 1.00 87.94 152 VAL A O 1
ATOM 1203 N N . GLY A 1 153 ? -22.436 22.674 23.000 1.00 87.62 153 GLY A N 1
ATOM 1204 C CA . GLY A 1 153 ? -22.949 23.202 24.262 1.00 87.62 153 GLY A CA 1
ATOM 1205 C C . GLY A 1 153 ? -24.283 22.566 24.651 1.00 87.62 153 GLY A C 1
ATOM 1206 O O . GLY A 1 153 ? -24.400 21.993 25.729 1.00 87.62 153 GLY A O 1
ATOM 1207 N N . LEU A 1 154 ? -25.271 22.575 23.755 1.00 88.19 154 LEU A N 1
ATOM 1208 C CA . LEU A 1 154 ? -26.589 21.994 24.027 1.00 88.19 154 LEU A CA 1
ATOM 1209 C C . LEU A 1 154 ? -26.557 20.462 24.117 1.00 88.19 154 LEU A C 1
ATOM 1211 O O . LEU A 1 154 ? -27.248 19.886 24.960 1.00 88.19 154 LEU A O 1
ATOM 1215 N N . ALA A 1 155 ? -25.730 19.796 23.305 1.00 85.75 155 ALA A N 1
ATOM 1216 C CA . ALA A 1 155 ? -25.610 18.338 23.318 1.00 85.75 155 ALA A CA 1
ATOM 1217 C C . ALA A 1 155 ? -25.028 17.785 24.631 1.00 85.75 155 ALA A C 1
ATOM 1219 O O . ALA A 1 155 ? -25.322 16.648 24.993 1.00 85.75 155 ALA A O 1
ATOM 1220 N N . SER A 1 156 ? -24.227 18.572 25.358 1.00 88.38 156 SER A N 1
ATOM 1221 C CA . SER A 1 156 ? -23.540 18.129 26.582 1.00 88.38 156 SER A CA 1
ATOM 1222 C C . SER A 1 156 ? -24.355 18.295 27.873 1.00 88.38 156 SER A C 1
ATOM 1224 O O . SER A 1 156 ? -24.130 17.553 28.832 1.00 88.38 156 SER A O 1
ATOM 1226 N N . ILE A 1 157 ? -25.351 19.191 27.902 1.00 89.62 157 ILE A N 1
ATOM 1227 C CA . ILE A 1 157 ? -26.152 19.476 29.109 1.00 89.62 157 ILE A CA 1
ATOM 1228 C C . ILE A 1 157 ? -26.931 18.237 29.573 1.00 89.62 157 ILE A C 1
ATOM 1230 O O . ILE A 1 157 ? -26.884 17.860 30.745 1.00 89.62 157 ILE A O 1
ATOM 1234 N N . GLY A 1 158 ? -27.645 17.582 28.652 1.00 87.19 158 GLY A N 1
ATOM 1235 C CA . GLY A 1 158 ? -28.488 16.425 28.968 1.00 87.19 158 GLY A CA 1
ATOM 1236 C C . GLY A 1 158 ? -27.698 15.239 29.540 1.00 87.19 158 GLY A C 1
ATOM 1237 O O . GLY A 1 158 ? -28.047 14.740 30.614 1.00 87.19 158 GLY A O 1
ATOM 1238 N N . PRO A 1 159 ? -26.636 14.775 28.856 1.00 88.31 159 PRO A N 1
ATOM 1239 C CA . PRO A 1 159 ? -25.725 13.761 29.373 1.00 88.31 159 PRO A CA 1
ATOM 1240 C C . PRO A 1 159 ? -25.121 14.146 30.725 1.00 88.31 159 PRO A C 1
ATOM 1242 O O . PRO A 1 159 ? -25.213 13.350 31.654 1.00 88.31 159 PRO A O 1
ATOM 1245 N N . GLY A 1 160 ? -24.612 15.372 30.889 1.00 87.75 160 GLY A N 1
ATOM 1246 C CA . GLY A 1 160 ? -23.983 15.805 32.142 1.00 87.75 160 GLY A CA 1
ATOM 1247 C C . GLY A 1 160 ? -24.904 15.676 33.361 1.00 87.75 160 GLY A C 1
ATOM 1248 O O . GLY A 1 160 ? -24.528 15.079 34.371 1.00 87.75 160 GLY A O 1
ATOM 1249 N N . VAL A 1 161 ? -26.150 16.152 33.251 1.00 88.50 161 VAL A N 1
ATOM 1250 C CA . VAL A 1 161 ? -27.135 16.053 34.344 1.00 88.50 161 VAL A CA 1
ATOM 1251 C C . VAL A 1 161 ? -27.533 14.597 34.612 1.00 88.50 161 VAL A C 1
ATOM 1253 O O . VAL A 1 161 ? -27.614 14.163 35.765 1.00 88.50 161 VAL A O 1
ATOM 1256 N N . ARG A 1 162 ? -27.765 13.807 33.556 1.00 87.75 162 ARG A N 1
ATOM 1257 C CA . ARG A 1 162 ? -28.217 12.417 33.701 1.00 87.75 162 ARG A CA 1
ATOM 1258 C C . ARG A 1 162 ? -27.125 11.477 34.215 1.00 87.75 162 ARG A C 1
ATOM 1260 O O . ARG A 1 162 ? -27.457 10.567 34.975 1.00 87.75 162 ARG A O 1
ATOM 1267 N N . GLN A 1 163 ? -25.855 11.687 33.865 1.00 89.19 163 GLN A N 1
ATOM 1268 C CA . GLN A 1 163 ? -24.736 10.899 34.396 1.00 89.19 163 GLN A CA 1
ATOM 1269 C C . GLN A 1 163 ? -24.595 11.102 35.911 1.00 89.19 163 GLN A C 1
ATOM 1271 O O . GLN A 1 163 ? -24.481 10.120 36.644 1.00 89.19 163 GLN A O 1
ATOM 1276 N N . GLY A 1 164 ? -24.703 12.347 36.391 1.00 88.56 164 GLY A N 1
ATOM 1277 C CA . GLY A 1 164 ? -24.658 12.656 37.824 1.00 88.56 164 GLY A CA 1
ATOM 1278 C C . GLY A 1 164 ? -25.798 12.003 38.612 1.00 88.56 164 GLY A C 1
ATOM 1279 O O . GLY A 1 164 ? -25.560 11.368 39.638 1.00 88.56 164 GLY A O 1
ATOM 1280 N N . SER A 1 165 ? -27.031 12.085 38.101 1.00 90.25 165 SER A N 1
ATOM 1281 C CA . SER A 1 165 ? -28.193 11.459 38.749 1.00 90.25 165 SER A CA 1
ATOM 1282 C C . SER A 1 165 ? -28.123 9.926 38.731 1.00 90.25 165 SER A C 1
ATOM 1284 O O . SER A 1 165 ? -28.351 9.291 39.761 1.00 90.25 165 SER A O 1
ATOM 1286 N N . SER A 1 166 ? -27.737 9.329 37.599 1.00 90.31 166 SER A N 1
ATOM 1287 C CA . SER A 1 166 ? -27.628 7.869 37.459 1.00 90.31 166 SER A CA 1
ATOM 1288 C C . SER A 1 166 ? -26.530 7.295 38.356 1.00 90.31 166 SER A C 1
ATOM 1290 O O . SER A 1 166 ? -26.736 6.272 39.004 1.00 90.31 166 SER A O 1
ATOM 1292 N N . ALA A 1 167 ? -25.377 7.968 38.436 1.00 90.31 167 ALA A N 1
ATOM 1293 C CA . ALA A 1 167 ? -24.296 7.582 39.336 1.00 90.31 167 ALA A CA 1
ATOM 1294 C C . ALA A 1 167 ? -24.719 7.711 40.807 1.00 90.31 167 ALA A C 1
ATOM 1296 O O . ALA A 1 167 ? -24.481 6.792 41.586 1.00 90.31 167 ALA A O 1
ATOM 1297 N N . GLY A 1 168 ? -25.405 8.800 41.175 1.00 91.06 168 GLY A N 1
ATOM 1298 C CA . GLY A 1 168 ? -25.927 8.996 42.530 1.00 91.06 168 GLY A CA 1
ATOM 1299 C C . GLY A 1 168 ? -26.902 7.894 42.956 1.00 91.06 168 GLY A C 1
ATOM 1300 O O . GLY A 1 168 ? -26.723 7.289 44.011 1.00 91.06 168 GLY A O 1
ATOM 1301 N N . GLN A 1 169 ? -27.877 7.563 42.102 1.00 91.75 169 GLN A N 1
ATOM 1302 C CA . GLN A 1 169 ? -28.828 6.478 42.369 1.00 91.75 169 GLN A CA 1
ATOM 1303 C C . GLN A 1 169 ? -28.161 5.101 42.400 1.00 91.75 169 GLN A C 1
ATOM 1305 O O . GLN A 1 169 ? -28.554 4.247 43.192 1.00 91.75 169 GLN A O 1
ATOM 1310 N N . ALA A 1 170 ? -27.139 4.872 41.572 1.00 91.31 170 ALA A N 1
ATOM 1311 C CA . ALA A 1 170 ? -26.381 3.628 41.603 1.00 91.31 170 ALA A CA 1
ATOM 1312 C C . ALA A 1 170 ? -25.597 3.474 42.914 1.00 91.31 170 ALA A C 1
ATOM 1314 O O . ALA A 1 170 ? -25.620 2.398 43.505 1.00 91.31 170 ALA A O 1
ATOM 1315 N N . VAL A 1 171 ? -24.956 4.544 43.398 1.00 91.31 171 VAL A N 1
ATOM 1316 C CA . VAL A 1 171 ? -24.260 4.553 44.695 1.00 91.31 171 VAL A CA 1
ATOM 1317 C C . VAL A 1 171 ? -25.243 4.302 45.839 1.00 91.31 171 VAL A C 1
ATOM 1319 O O . VAL A 1 171 ? -24.976 3.463 46.698 1.00 91.31 171 VAL A O 1
ATOM 1322 N N . GLU A 1 172 ? -26.404 4.959 45.829 1.00 92.56 172 GLU A N 1
ATOM 1323 C CA . GLU A 1 172 ? -27.446 4.736 46.837 1.00 92.56 172 GLU A CA 1
ATOM 1324 C C . GLU A 1 172 ? -28.005 3.302 46.788 1.00 92.56 172 GLU A C 1
ATOM 1326 O O . GLU A 1 172 ? -28.202 2.669 47.826 1.00 92.56 172 GLU A O 1
ATOM 1331 N N . GLY A 1 173 ? -28.206 2.751 45.589 1.00 90.62 173 GLY A N 1
ATOM 1332 C CA . GLY A 1 173 ? -28.637 1.367 45.393 1.00 90.62 173 GLY A CA 1
ATOM 1333 C C . GLY A 1 173 ? -27.623 0.348 45.918 1.00 90.62 173 GLY A C 1
ATOM 1334 O O . GLY A 1 173 ? -28.011 -0.595 46.606 1.00 90.62 173 GLY A O 1
ATOM 1335 N N . ILE A 1 174 ? -26.329 0.566 45.662 1.00 92.56 174 ILE A N 1
ATOM 1336 C CA . ILE A 1 174 ? -25.238 -0.273 46.187 1.00 92.56 174 ILE A CA 1
ATOM 1337 C C . ILE A 1 174 ? -25.178 -0.182 47.714 1.00 92.56 174 ILE A C 1
ATOM 1339 O O . ILE A 1 174 ? -25.035 -1.204 48.378 1.00 92.56 174 ILE A O 1
ATOM 1343 N N . ALA A 1 175 ? -25.345 1.017 48.282 1.00 92.44 175 ALA A N 1
ATOM 1344 C CA . ALA A 1 175 ? -25.347 1.206 49.731 1.00 92.44 175 ALA A CA 1
ATOM 1345 C C . ALA A 1 175 ? -26.494 0.447 50.421 1.00 92.44 175 ALA A C 1
ATOM 1347 O O . ALA A 1 175 ? -26.312 -0.076 51.518 1.00 92.44 175 ALA A O 1
ATOM 1348 N N . ARG A 1 176 ? -27.669 0.355 49.780 1.00 94.00 176 ARG A N 1
ATOM 1349 C CA . ARG A 1 176 ? -28.818 -0.410 50.298 1.00 94.00 176 ARG A CA 1
ATOM 1350 C C . ARG A 1 176 ? -28.673 -1.920 50.098 1.00 94.00 176 ARG A C 1
ATOM 1352 O O . ARG A 1 176 ? -29.181 -2.684 50.914 1.00 94.00 176 ARG A O 1
ATOM 1359 N N . GLN A 1 177 ? -28.040 -2.351 49.008 1.00 93.69 177 GLN A N 1
ATOM 1360 C CA . GLN A 1 177 ? -27.900 -3.760 48.630 1.00 93.69 177 GLN A CA 1
ATOM 1361 C C . GLN A 1 177 ? -26.488 -4.050 48.089 1.00 93.69 177 GLN A C 1
ATOM 1363 O O . GLN A 1 177 ? -26.302 -4.159 46.872 1.00 93.69 177 GLN A O 1
ATOM 1368 N N . PRO A 1 178 ? -25.485 -4.226 48.971 1.00 91.00 178 PRO A N 1
ATOM 1369 C CA . PRO A 1 178 ? -24.096 -4.427 48.553 1.00 91.00 178 PRO A CA 1
ATOM 1370 C C . PRO A 1 178 ? -23.894 -5.732 47.767 1.00 91.00 178 PRO A C 1
ATOM 1372 O O . PRO A 1 178 ? -23.062 -5.794 46.868 1.00 91.00 178 PRO A O 1
ATOM 1375 N N . GLU A 1 179 ? -24.709 -6.758 48.024 1.00 92.62 179 GLU A N 1
ATOM 1376 C CA . GLU A 1 179 ? -24.648 -8.040 47.305 1.00 92.62 179 GLU A CA 1
ATOM 1377 C C . GLU A 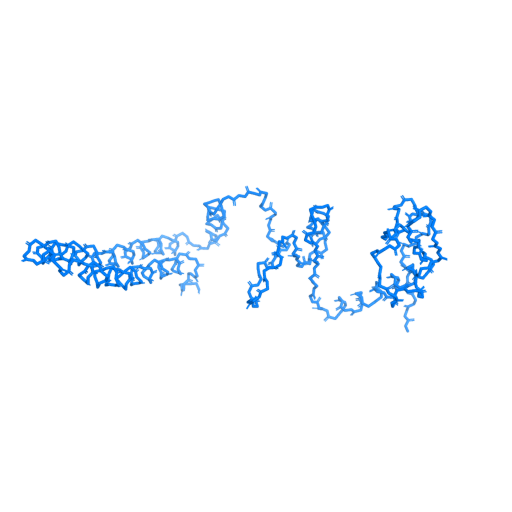1 179 ? -25.013 -7.919 45.811 1.00 92.62 179 GLU A C 1
ATOM 1379 O O . GLU A 1 179 ? -24.577 -8.728 44.992 1.00 92.62 179 GLU A O 1
ATOM 1384 N N . ALA A 1 180 ? -25.778 -6.890 45.423 1.00 90.50 180 ALA A N 1
ATOM 1385 C CA . ALA A 1 180 ? -26.194 -6.647 44.039 1.00 90.50 180 ALA A CA 1
ATOM 1386 C C . ALA A 1 180 ? -25.237 -5.720 43.260 1.00 90.50 180 ALA A C 1
ATOM 1388 O O . ALA A 1 180 ? -25.503 -5.387 42.099 1.00 90.50 180 ALA A O 1
ATOM 1389 N N . GLU A 1 181 ? -24.117 -5.313 43.866 1.00 91.06 181 GLU A N 1
ATOM 1390 C CA . GLU A 1 181 ? -23.211 -4.292 43.337 1.00 91.06 181 GLU A CA 1
ATOM 1391 C C . GLU A 1 181 ? -22.740 -4.575 41.906 1.00 91.06 181 GLU A C 1
ATOM 1393 O O . GLU A 1 181 ? -22.786 -3.688 41.051 1.00 91.06 181 GLU A O 1
ATOM 1398 N N . GLY A 1 182 ? -22.335 -5.813 41.610 1.00 88.12 182 GLY A N 1
ATOM 1399 C CA . GLY A 1 182 ? -21.848 -6.182 40.278 1.00 88.12 182 GLY A CA 1
ATOM 1400 C C . GLY A 1 182 ? -22.889 -5.952 39.175 1.00 88.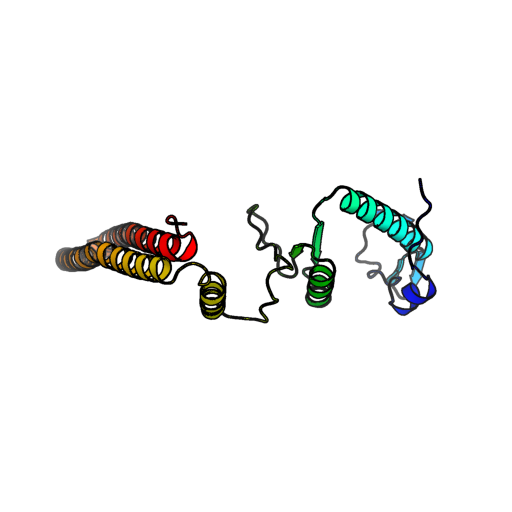12 182 GLY A C 1
ATOM 1401 O O . GLY A 1 182 ? -22.561 -5.443 38.101 1.00 88.12 182 GLY A O 1
ATOM 1402 N N . LYS A 1 183 ? -24.164 -6.250 39.457 1.00 90.56 183 LYS A N 1
ATOM 1403 C CA . LYS A 1 183 ? -25.273 -6.062 38.509 1.00 90.56 183 LYS A CA 1
ATOM 1404 C C . LYS A 1 183 ? -25.618 -4.581 38.329 1.00 90.56 183 LYS A C 1
ATOM 1406 O O . LYS A 1 183 ? -25.873 -4.146 37.202 1.00 90.56 183 LYS A O 1
ATOM 1411 N N . ILE A 1 184 ? -25.582 -3.804 39.414 1.00 90.88 184 ILE A N 1
ATOM 1412 C CA . ILE A 1 184 ? -25.818 -2.353 39.386 1.00 90.88 184 ILE A CA 1
ATOM 1413 C C . ILE A 1 184 ? -24.706 -1.650 38.597 1.00 90.88 184 ILE A C 1
ATOM 1415 O O . ILE A 1 184 ? -25.006 -0.889 37.680 1.00 90.88 184 ILE A O 1
ATOM 1419 N N . ARG A 1 185 ? -23.430 -1.963 38.868 1.00 90.31 185 ARG A N 1
ATOM 1420 C CA . ARG A 1 185 ? -22.275 -1.405 38.141 1.00 90.31 185 ARG A CA 1
ATOM 1421 C C . ARG A 1 185 ? -22.320 -1.729 36.648 1.00 90.31 185 ARG A C 1
ATOM 1423 O O . ARG A 1 185 ? -22.101 -0.837 35.834 1.00 90.31 185 ARG A O 1
ATOM 1430 N N . GLY A 1 186 ? -22.643 -2.970 36.277 1.00 89.88 186 GLY A N 1
ATOM 1431 C CA . GLY A 1 186 ? -22.766 -3.359 34.867 1.00 89.88 186 GLY A CA 1
ATOM 1432 C C . GLY A 1 186 ? -23.860 -2.576 34.132 1.00 89.88 186 GLY A C 1
ATOM 1433 O O . GLY A 1 186 ? -23.628 -2.049 33.045 1.00 89.88 186 GLY A O 1
ATOM 1434 N N . THR A 1 187 ? -25.032 -2.434 34.756 1.00 89.38 187 THR A N 1
ATOM 1435 C CA . THR A 1 187 ? -26.165 -1.684 34.183 1.00 89.38 187 THR A CA 1
ATOM 1436 C C . THR A 1 187 ? -25.875 -0.180 34.106 1.00 89.38 187 THR A C 1
ATOM 1438 O O . THR A 1 187 ? -26.228 0.469 33.119 1.00 89.38 187 THR A O 1
ATOM 1441 N N . LEU A 1 188 ? -25.188 0.372 35.113 1.00 92.19 188 LEU A N 1
ATOM 1442 C CA . LEU A 1 188 ? -24.734 1.761 35.129 1.00 92.19 188 LEU A CA 1
ATOM 1443 C C . LEU A 1 188 ? -23.758 2.036 33.980 1.00 92.19 188 LEU A C 1
ATOM 1445 O O . LEU A 1 188 ? -23.990 2.960 33.209 1.00 92.19 188 LEU A O 1
ATOM 1449 N N . LEU A 1 189 ? -22.701 1.230 33.832 1.00 91.50 189 LEU A N 1
ATOM 1450 C CA . LEU A 1 189 ? -21.699 1.415 32.775 1.00 91.50 189 LEU A CA 1
ATOM 1451 C C . LEU A 1 189 ? -22.316 1.320 31.379 1.00 91.50 189 LEU A C 1
ATOM 1453 O O . LEU A 1 189 ? -22.011 2.142 30.518 1.00 91.50 189 LEU A O 1
ATOM 1457 N N . LEU A 1 190 ? -23.230 0.368 31.171 1.00 90.75 190 LEU A N 1
ATOM 1458 C CA . LEU A 1 190 ? -23.971 0.252 29.917 1.00 90.75 190 LEU A CA 1
ATOM 1459 C C . LEU A 1 190 ? -24.793 1.521 29.633 1.00 90.75 190 LEU A C 1
ATOM 1461 O O . LEU A 1 190 ? -24.764 2.045 28.522 1.00 90.75 190 LEU A O 1
ATOM 1465 N N . SER A 1 191 ? -25.485 2.044 30.648 1.00 87.69 191 SER A N 1
ATOM 1466 C CA . SER A 1 191 ? -26.302 3.258 30.523 1.00 87.69 191 SER A CA 1
ATOM 1467 C C . SER A 1 191 ? -25.455 4.506 30.260 1.00 87.69 191 SER A C 1
ATOM 1469 O O . SER A 1 191 ? -25.836 5.341 29.441 1.00 87.69 191 SER A O 1
ATOM 1471 N N . LEU A 1 192 ? -24.291 4.622 30.910 1.00 89.06 192 LEU A N 1
ATOM 1472 C CA . LEU A 1 192 ? -23.330 5.703 30.676 1.00 89.06 192 LEU A CA 1
ATOM 1473 C C . LEU A 1 192 ? -22.787 5.658 29.243 1.00 89.06 192 LEU A C 1
ATOM 1475 O O . LEU A 1 192 ? -22.784 6.687 28.571 1.00 89.06 192 LEU A O 1
ATOM 1479 N N . ALA A 1 193 ? -22.425 4.474 28.743 1.00 86.56 193 ALA A N 1
ATOM 1480 C CA . ALA A 1 193 ? -21.916 4.302 27.384 1.00 86.56 193 ALA A CA 1
ATOM 1481 C C . ALA A 1 193 ? -22.946 4.706 26.311 1.00 86.56 193 ALA A C 1
ATOM 1483 O O . ALA A 1 193 ? -22.618 5.429 25.370 1.00 86.56 193 ALA A O 1
ATOM 1484 N N . PHE A 1 194 ? -24.216 4.309 26.466 1.00 84.88 194 PHE A N 1
ATOM 1485 C CA . PHE A 1 194 ? -25.285 4.753 25.559 1.00 84.88 194 PHE A CA 1
ATOM 1486 C C . PHE A 1 194 ? -25.516 6.267 25.614 1.00 84.88 194 PHE A C 1
ATOM 1488 O O . PHE A 1 194 ? -25.867 6.883 24.608 1.00 84.88 194 PHE A O 1
ATOM 1495 N N . MET A 1 195 ? -25.322 6.878 26.782 1.00 85.81 195 MET A N 1
ATOM 1496 C CA . MET A 1 195 ? -25.491 8.315 26.963 1.00 85.81 195 MET A CA 1
ATOM 1497 C C . MET A 1 195 ? -24.376 9.117 26.286 1.00 85.81 195 MET A C 1
ATOM 1499 O O . MET A 1 195 ? -24.663 10.142 25.670 1.00 85.81 195 MET A O 1
ATOM 1503 N N . GLU A 1 196 ? -23.137 8.625 26.336 1.00 83.44 196 GLU A N 1
ATOM 1504 C CA . GLU A 1 196 ? -21.995 9.229 25.640 1.00 83.44 196 GLU A CA 1
ATOM 1505 C C . GLU A 1 196 ? -22.126 9.154 24.117 1.00 83.44 196 GLU A C 1
ATOM 1507 O O . GLU A 1 196 ? -21.717 10.087 23.427 1.00 83.44 196 GLU A O 1
ATOM 1512 N N . ALA A 1 197 ? -22.767 8.111 23.579 1.00 82.19 197 ALA A N 1
ATOM 1513 C CA . ALA A 1 197 ? -23.014 8.003 22.141 1.00 82.19 197 ALA A CA 1
ATOM 1514 C C . ALA A 1 197 ? -23.802 9.210 21.590 1.00 82.19 197 ALA A C 1
ATOM 1516 O O . ALA A 1 197 ? -23.481 9.721 20.519 1.00 82.19 197 ALA A O 1
ATOM 1517 N N . LEU A 1 198 ? -24.786 9.720 22.341 1.00 80.50 198 LEU A N 1
ATOM 1518 C CA . LEU A 1 198 ? -25.554 10.913 21.958 1.00 80.50 198 LEU A CA 1
ATOM 1519 C C . LEU A 1 198 ? -24.701 12.189 21.982 1.00 80.50 198 LEU A C 1
ATOM 1521 O O . LEU A 1 198 ? -24.830 13.029 21.091 1.00 80.50 198 LEU A O 1
ATOM 1525 N N . THR A 1 199 ? -23.793 12.316 22.952 1.00 83.62 199 THR A N 1
ATOM 1526 C CA . THR A 1 199 ? -22.832 13.429 23.014 1.00 83.62 199 THR A CA 1
ATOM 1527 C C . THR A 1 199 ? -21.883 13.404 21.817 1.00 83.62 199 THR A C 1
ATOM 1529 O O . THR A 1 199 ? -21.601 14.444 21.221 1.00 83.62 199 THR A O 1
ATOM 1532 N N . ILE A 1 200 ? -21.430 12.210 21.422 1.00 84.69 200 ILE A N 1
ATOM 1533 C CA . ILE A 1 200 ? -20.569 12.017 20.252 1.00 84.69 200 ILE A CA 1
ATOM 1534 C C . ILE A 1 200 ? -21.302 12.435 18.972 1.00 84.69 200 ILE A C 1
ATOM 1536 O O . ILE A 1 200 ? -20.695 13.094 18.134 1.00 84.69 200 ILE A O 1
ATOM 1540 N N . TYR A 1 201 ? -22.603 12.156 18.824 1.00 81.25 201 TYR A N 1
ATOM 1541 C CA . TYR A 1 201 ? -23.375 12.671 17.684 1.00 81.25 201 TYR A CA 1
ATOM 1542 C C . TYR A 1 201 ? -23.411 14.204 17.638 1.00 81.25 201 TYR A C 1
ATOM 1544 O O . TYR A 1 201 ? -23.236 14.778 16.564 1.00 81.25 201 TYR A O 1
ATOM 1552 N N . GLY A 1 202 ? -23.572 14.876 18.782 1.00 81.31 202 GLY A N 1
ATOM 1553 C CA . GLY A 1 202 ? -23.493 16.340 18.858 1.00 81.31 202 GLY A CA 1
ATOM 1554 C C . GLY A 1 202 ? -22.129 16.882 18.416 1.00 81.31 202 GLY A C 1
ATOM 1555 O O . GLY A 1 202 ? -22.060 17.850 17.659 1.00 81.31 202 GLY A O 1
ATOM 1556 N N . LEU A 1 203 ? -21.047 16.207 18.813 1.00 83.62 203 LEU A N 1
ATOM 1557 C CA . LEU A 1 203 ? -19.693 16.521 18.355 1.00 83.62 203 LEU A CA 1
ATOM 1558 C C . LEU A 1 203 ? -19.537 16.300 16.844 1.00 83.62 203 LEU A C 1
ATOM 1560 O O . LEU A 1 203 ? -18.986 17.152 16.159 1.00 83.62 203 LEU A O 1
ATOM 1564 N N . VAL A 1 204 ? -20.050 15.193 16.303 1.00 80.94 204 VAL A N 1
ATOM 1565 C CA . VAL A 1 204 ? -19.994 14.895 14.862 1.00 80.94 204 VAL A CA 1
ATOM 1566 C C . VAL A 1 204 ? -20.721 15.967 14.051 1.00 80.94 204 VAL A C 1
ATOM 1568 O O . VAL A 1 204 ? -20.184 16.426 13.047 1.00 80.94 204 VAL A O 1
ATOM 1571 N N . VAL A 1 205 ? -21.902 16.412 14.492 1.00 80.19 205 VAL A N 1
ATOM 1572 C CA . VAL A 1 205 ? -22.641 17.502 13.833 1.00 80.19 205 VAL A CA 1
ATOM 1573 C C . VAL A 1 205 ? -21.858 18.812 13.897 1.00 80.19 205 VAL A C 1
ATOM 1575 O O . VAL A 1 205 ? -21.772 19.513 12.895 1.00 80.19 205 VAL A O 1
ATOM 1578 N N . ALA A 1 206 ? -21.239 19.130 15.035 1.00 81.50 206 ALA A N 1
ATOM 1579 C CA . ALA A 1 206 ? -20.412 20.325 15.166 1.00 81.50 206 ALA A CA 1
ATOM 1580 C C . ALA A 1 206 ? -19.190 20.296 14.234 1.00 81.50 206 ALA A C 1
ATOM 1582 O O . ALA A 1 206 ? -18.895 21.297 13.587 1.00 81.50 206 ALA A O 1
ATOM 1583 N N . LEU A 1 207 ? -18.526 19.144 14.105 1.00 77.88 207 LEU A N 1
ATOM 1584 C CA . LEU A 1 207 ? -17.423 18.958 13.159 1.00 77.88 207 LEU A CA 1
ATOM 1585 C C . LEU A 1 207 ? -17.919 19.031 11.707 1.00 77.88 207 LEU A C 1
ATOM 1587 O O . LEU A 1 207 ? -17.255 19.632 10.873 1.00 77.88 207 LEU A O 1
ATOM 1591 N N . ALA A 1 208 ? -19.097 18.487 11.396 1.00 72.44 208 ALA A N 1
ATOM 1592 C CA . ALA A 1 208 ? -19.694 18.607 10.067 1.00 72.44 208 ALA A CA 1
ATOM 1593 C C . ALA A 1 208 ? -20.043 20.065 9.721 1.00 72.44 208 ALA A C 1
ATOM 1595 O O . ALA A 1 208 ? -19.771 20.507 8.611 1.00 72.44 208 ALA A O 1
ATOM 1596 N N . LEU A 1 209 ? -20.580 20.842 10.664 1.00 72.00 209 LEU A N 1
ATOM 1597 C CA . LEU A 1 209 ? -20.813 22.276 10.468 1.00 72.00 209 LEU A CA 1
ATOM 1598 C C . LEU A 1 209 ? -19.502 23.041 10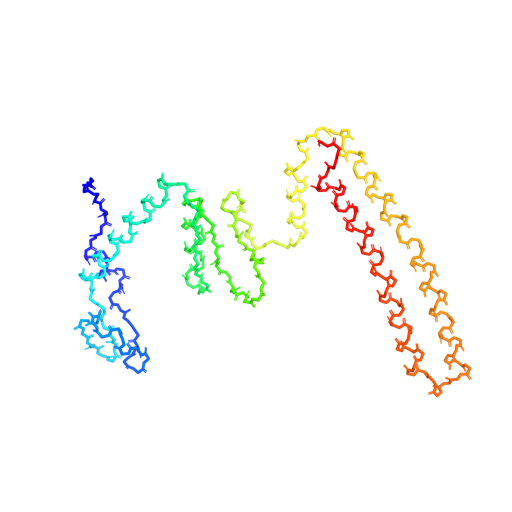.258 1.00 72.00 209 LEU A C 1
ATOM 1600 O O . LEU A 1 209 ? -19.458 23.951 9.437 1.00 72.00 209 LEU A O 1
ATOM 1604 N N . LEU A 1 210 ? -18.440 22.654 10.967 1.00 69.62 210 LEU A N 1
ATOM 1605 C CA . LEU A 1 210 ? -17.133 23.298 10.870 1.00 69.62 210 LEU A CA 1
ATOM 1606 C C . LEU A 1 210 ? -16.393 22.961 9.564 1.00 69.62 210 LEU A C 1
ATOM 1608 O O . LEU A 1 210 ? -15.713 23.824 9.021 1.00 69.62 210 LEU A O 1
ATOM 1612 N N . PHE A 1 211 ? -16.507 21.721 9.077 1.00 65.88 211 PHE A N 1
ATOM 1613 C CA . PHE A 1 211 ? -15.655 21.188 8.005 1.00 65.88 211 PHE A CA 1
ATOM 1614 C C . PHE A 1 211 ? -16.389 20.846 6.704 1.00 65.88 211 PHE A C 1
ATOM 1616 O O . PHE A 1 211 ? -15.768 20.859 5.651 1.00 65.88 211 PHE A O 1
ATOM 1623 N N . ALA A 1 212 ? -17.683 20.515 6.751 1.00 62.81 212 ALA A N 1
ATOM 1624 C CA . ALA A 1 212 ? -18.482 20.231 5.552 1.00 62.81 212 ALA A CA 1
ATOM 1625 C C . ALA A 1 212 ? -19.280 21.453 5.067 1.00 62.81 212 ALA A C 1
ATOM 1627 O O . ALA A 1 212 ? -19.800 21.414 3.958 1.00 62.81 212 ALA A O 1
ATOM 1628 N N . ASN A 1 213 ? -19.382 22.497 5.903 1.00 62.31 213 ASN A N 1
ATOM 1629 C CA . ASN A 1 213 ? -19.981 23.806 5.631 1.00 62.31 213 ASN A CA 1
ATOM 1630 C C . ASN A 1 213 ? -21.198 23.763 4.672 1.00 62.31 213 ASN A C 1
ATOM 1632 O O . ASN A 1 213 ? -21.083 24.126 3.504 1.00 62.31 213 ASN A O 1
ATOM 1636 N N . PRO A 1 214 ? -22.389 23.353 5.151 1.00 58.31 214 PRO A N 1
ATOM 1637 C CA . PRO A 1 214 ? -23.587 23.194 4.316 1.00 58.31 214 PRO A CA 1
ATOM 1638 C C . PRO A 1 214 ? -24.189 24.520 3.810 1.00 58.31 214 PRO A C 1
ATOM 1640 O O . PRO A 1 214 ? -25.265 24.514 3.215 1.00 58.31 214 PRO A O 1
ATOM 1643 N N . PHE A 1 215 ? -23.548 25.655 4.105 1.00 55.69 215 PHE A N 1
ATOM 1644 C CA . PHE A 1 215 ? -23.986 27.000 3.731 1.00 55.69 215 PHE A CA 1
ATOM 1645 C C . PHE A 1 215 ? -23.251 27.559 2.501 1.00 55.69 215 PHE A C 1
ATOM 1647 O O . PHE A 1 215 ? -23.461 28.725 2.158 1.00 55.69 215 PHE A O 1
ATOM 1654 N N . VAL A 1 216 ? -22.385 26.754 1.874 1.00 54.09 216 VAL A N 1
ATOM 1655 C CA . VAL A 1 216 ? -21.693 27.050 0.607 1.00 54.09 216 VAL A CA 1
ATOM 1656 C C . VAL A 1 216 ? -22.420 26.393 -0.560 1.00 54.09 216 VAL A C 1
ATOM 1658 O O . VAL A 1 216 ? -22.851 25.228 -0.407 1.00 54.09 216 VAL A O 1
#

Organism: Capsicum annuum (NCBI:txid4072)

InterPro domains:
  IPR000454 ATP synthase, F0 complex, subunit C [MF_01396] (145-210)
  IPR000454 ATP synthase, F0 complex, subunit C [PR00124] (147-166)
  IPR000454 ATP synthase, F0 complex, subunit C [PR00124] (168-183)
  IPR000454 ATP synthase, F0 complex, subunit C [PR00124] (185-210)
  IPR001865 Small ribosomal subunit protein uS2 [PF00318] (13-106)
  IPR001865 Small ribosomal subunit protein uS2 [cd01425] (13-115)
  IPR002379 V-ATPase proteolipid subunit C-like domain [PF00137] (146-208)
  IPR005706 Small ribosomal subunit protein uS2, bacteria/mitochondria/plastid [MF_00291_B] (6-213)
  IPR005706 Small ribosomal subunit protein uS2, bacteria/mitochondria/plastid [PTHR12534] (4-107)
  IPR005706 Small ribosomal subunit protein uS2, bacteria/mitochondria/plastid [TIGR01011] (8-106)
  IPR005953 ATP synthase, F0 complex, subunit C, bacterial/chloroplast [TIGR01260] (155-212)
  IPR018130 Small ribosomal subunit protein uS2, conserved site [PS00962] (10-21)
  IPR020537 ATP synthase, F0 complex, subunit C, DCCD-binding site [PS00605] (175-196)
  IPR023591 Small ribosomal subunit protein uS2, flavodoxin-like domain superfamily [SSF52313] (10-106)
  IPR035921 F/V-ATP synthase subunit C superfamily [SSF81333] (138-214)
  IPR038662 F1F0 ATP synthase subunit C superfamily [G3DSA:1.20.20.10] (138-213)

pLDDT: mean 80.55, std 16.9, range [37.28, 95.75]

Foldseek 3Di:
DPDDDDPDDLVVCVVVVVQWAAFPVPDDPVCVVQFDDADPRTTGGDSVVVSVVVSVVVVVVVVCVVVVDADEFEDQDPVCLVVSLVVCLVVQHWYDHHDDDPDDPDDPTDGSVPDPPDDDDPVVVVVVLLVVVVPDDPVLLVVLLVVLVVLLVVQVPVLVVVLVVLVVVLVVVCVVPVVCNVVSVVVSVVVNVVSVVSSVVSNVVSVCSNNVVPPD